Protein AF-A0A3M1SXC6-F1 (afdb_monomer)

Sequence (192 aa):
MGFGELNKYVLRDETSDDPIQKIINKHTYEDDHHWLWYLEDLQNLGMNHSVSFTQSLRFLWSEETRAARQVIYELYRLTAKATPIQRLIVVEAVEATGNEFFEVMAPISYQHRSEIGSNMLFFGHVHLSVETGHATGTQDLENIIQNIHLSEEECQEAFELVETVFKVFSDFLDSMLSYAQKSKNVRVLQAV

Secondary structure (DSSP, 8-state):
-HHHHHIIIII--TT---HHHHHHHHHHHHHTTTHHHHHHHHHHTT------HHHHHHHHTSSTTHHHHHHHHHHHHHHTT--HHHHHHHHHHHHHHHHHHHHHHHHHHHHHHHHHTS--SSSSHHHHHHHTS-TT-SHHHHHHHHT----HHHHHHHHHHHHHHHHHHHHHHHHHHHHHHHHHHHHHHT--

Mean predicted aligned error: 5.73 Å

Foldseek 3Di:
DLFLCCLPPFLADPPDPDPLSVLSNVVSVVRSCLVVLVVVLCVLQVNPDDDDPVVVVCVCPDPLNVLVVVLSVVLCVQGRPDDSVSSLLLLLLVLVVLVVQLVVQAVVQVVCCVVSVHRRCNSHCVVVVVCVCPSQNDPVSVVVVVPDDDDPVRVVVSVVSSVSNVVSVVVVVVSVVVVVVVVVVVVVVVVD

Nearest PDB structures (foldseek):
  8twt-assembly1_A  TM=9.247E-01  e=2.760E-10  Aetokthonos hydrillicola
  8ji4-assembly1_A  TM=9.302E-01  e=5.646E-10  Aetokthonos hydrillicola Thurmond2011
  8ji5-assembly1_B  TM=9.475E-01  e=8.501E-10  Aetokthonos hydrillicola Thurmond2011
  8tww-assembly1_B  TM=9.432E-01  e=1.043E-09  Aetokthonos hydrillicola
  8ji2-assembly1_B  TM=9.359E-01  e=7.665E-09  Aetokthonos hydrillicola Thurmond2011

pLDDT: mean 88.11, std 14.46, range [29.48, 98.56]

Structure (mmCIF, N/CA/C/O backbone):
data_AF-A0A3M1SXC6-F1
#
_entry.id   AF-A0A3M1SXC6-F1
#
loop_
_atom_site.group_PDB
_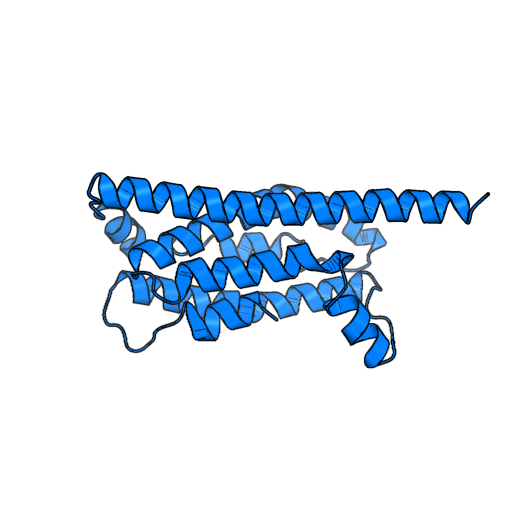atom_site.id
_atom_site.type_symbol
_atom_site.label_atom_id
_atom_site.label_alt_id
_atom_site.label_comp_id
_atom_site.label_asym_id
_atom_site.label_entity_id
_atom_site.label_seq_id
_atom_site.pdbx_PDB_ins_code
_atom_site.Cartn_x
_atom_site.Cartn_y
_atom_site.Cartn_z
_atom_site.occupancy
_atom_site.B_iso_or_equiv
_atom_site.auth_seq_id
_atom_site.auth_comp_id
_atom_site.auth_asym_id
_atom_site.auth_atom_id
_atom_site.pdbx_PDB_model_num
ATOM 1 N N . MET A 1 1 ? 5.214 -9.801 -1.544 1.00 88.81 1 MET A N 1
ATOM 2 C CA . MET A 1 1 ? 5.099 -8.398 -2.008 1.00 88.81 1 MET A CA 1
ATOM 3 C C . MET A 1 1 ? 4.522 -7.621 -0.846 1.00 88.81 1 MET A C 1
ATOM 5 O O . MET A 1 1 ? 3.491 -8.042 -0.342 1.00 88.81 1 MET A O 1
ATOM 9 N N . GLY A 1 2 ? 5.190 -6.557 -0.391 1.00 93.25 2 GLY A N 1
ATOM 10 C CA . GLY A 1 2 ? 4.949 -5.998 0.947 1.00 93.25 2 GLY A CA 1
ATOM 11 C C . GLY A 1 2 ? 3.504 -5.577 1.234 1.00 93.25 2 GLY A C 1
ATOM 12 O O . GLY A 1 2 ? 3.009 -5.849 2.319 1.00 93.25 2 GLY A O 1
ATOM 13 N N . PHE A 1 3 ? 2.806 -4.987 0.261 1.00 94.25 3 PHE A N 1
ATOM 14 C CA . PHE A 1 3 ? 1.419 -4.545 0.449 1.00 94.25 3 PHE A CA 1
ATOM 15 C C . PHE A 1 3 ? 0.426 -5.712 0.578 1.00 94.25 3 PHE A C 1
ATOM 17 O O . PHE A 1 3 ? -0.441 -5.702 1.447 1.00 94.25 3 PHE A O 1
ATOM 24 N N . GLY A 1 4 ? 0.607 -6.778 -0.211 1.00 96.00 4 GLY A N 1
ATOM 25 C CA . GLY A 1 4 ? -0.209 -7.987 -0.061 1.00 96.00 4 GLY A CA 1
ATOM 26 C C . GLY A 1 4 ? 0.041 -8.707 1.268 1.00 96.00 4 GLY A C 1
ATOM 27 O O . GLY A 1 4 ? -0.877 -9.253 1.872 1.00 96.00 4 GLY A O 1
ATOM 28 N N . GLU A 1 5 ? 1.276 -8.665 1.776 1.00 96.88 5 GLU A N 1
ATOM 29 C CA . GLU A 1 5 ? 1.607 -9.219 3.094 1.00 96.88 5 GLU A CA 1
ATOM 30 C C . GLU A 1 5 ? 1.048 -8.372 4.244 1.00 96.88 5 GLU A C 1
ATOM 32 O O . GLU A 1 5 ? 0.559 -8.943 5.219 1.00 96.88 5 GLU A O 1
ATOM 37 N N . LEU A 1 6 ? 1.057 -7.040 4.117 1.00 97.25 6 LEU A N 1
ATOM 38 C CA . LEU A 1 6 ? 0.411 -6.122 5.060 1.00 97.25 6 LEU A CA 1
ATOM 39 C C . LEU A 1 6 ? -1.084 -6.448 5.193 1.00 97.25 6 LEU A C 1
ATOM 41 O O . LEU A 1 6 ? -1.570 -6.667 6.304 1.00 97.25 6 LEU A O 1
ATOM 45 N N . ASN A 1 7 ? -1.787 -6.544 4.061 1.00 96.88 7 ASN A N 1
ATOM 46 C CA . ASN A 1 7 ? -3.206 -6.887 4.020 1.00 96.88 7 ASN A CA 1
ATOM 47 C C . ASN A 1 7 ? -3.485 -8.230 4.701 1.00 96.88 7 ASN A C 1
ATOM 49 O O . ASN A 1 7 ? -4.305 -8.320 5.613 1.00 96.88 7 ASN A O 1
ATOM 53 N N . LYS A 1 8 ? -2.741 -9.269 4.314 1.00 96.50 8 LYS A N 1
ATOM 54 C CA . LYS A 1 8 ? -2.984 -10.637 4.772 1.00 96.50 8 LYS A CA 1
ATOM 55 C C . LYS A 1 8 ? -2.600 -10.904 6.229 1.00 96.50 8 LYS A C 1
ATOM 57 O O . LYS A 1 8 ? -3.266 -11.706 6.878 1.00 96.50 8 LYS A O 1
ATOM 62 N N . TYR A 1 9 ? -1.505 -10.321 6.717 1.00 96.06 9 TYR A N 1
ATOM 63 C CA . TYR A 1 9 ? -0.902 -10.717 7.998 1.00 96.06 9 TYR A CA 1
ATOM 64 C C . TYR A 1 9 ? -0.953 -9.643 9.086 1.00 96.06 9 TYR A C 1
ATOM 66 O O . TYR A 1 9 ? -0.576 -9.937 10.220 1.00 96.06 9 TYR A O 1
ATOM 74 N N . VAL A 1 10 ? -1.366 -8.415 8.761 1.00 96.81 10 VAL A N 1
ATOM 75 C CA . VAL A 1 10 ? -1.409 -7.305 9.727 1.00 96.81 10 VAL A CA 1
ATOM 76 C C . VAL A 1 10 ? -2.789 -6.674 9.806 1.00 96.81 10 VAL A C 1
ATOM 78 O O . VAL A 1 10 ? -3.315 -6.509 10.904 1.00 96.81 10 VAL A O 1
ATOM 81 N N . LEU A 1 11 ? -3.368 -6.310 8.661 1.00 97.06 11 LEU A N 1
ATOM 82 C CA . LEU A 1 11 ? -4.670 -5.648 8.619 1.00 97.06 11 LEU A CA 1
ATOM 83 C C . LEU A 1 11 ? -5.814 -6.630 8.863 1.00 97.06 11 LEU A C 1
ATOM 85 O O . LEU A 1 11 ? -6.756 -6.293 9.578 1.00 97.06 11 LEU A O 1
ATOM 89 N N . ARG A 1 12 ? -5.724 -7.838 8.299 1.00 96.38 12 ARG A N 1
ATOM 90 C CA . ARG A 1 12 ? -6.735 -8.881 8.466 1.00 96.38 12 ARG A CA 1
ATOM 91 C C . ARG A 1 12 ? -6.675 -9.510 9.857 1.00 96.38 12 ARG A C 1
ATOM 93 O O . ARG A 1 12 ? -5.653 -10.056 10.265 1.00 96.38 12 ARG A O 1
ATOM 100 N N . ASP A 1 13 ? -7.815 -9.512 10.534 1.00 96.81 13 ASP A N 1
ATOM 101 C CA . ASP A 1 13 ? -8.048 -10.217 11.791 1.00 96.81 13 ASP A CA 1
ATOM 102 C C . ASP A 1 13 ? -9.435 -10.870 11.763 1.00 96.81 13 ASP A C 1
ATOM 104 O O . ASP A 1 13 ? -10.449 -10.268 12.120 1.00 96.81 13 ASP A O 1
ATOM 108 N N . GLU A 1 14 ? -9.479 -12.122 11.308 1.00 96.06 14 GLU A N 1
ATOM 109 C CA . GLU A 1 14 ? -10.707 -12.925 11.204 1.00 96.06 14 GLU A CA 1
ATOM 110 C C . GLU A 1 14 ? -11.266 -13.340 12.574 1.00 96.06 14 GLU A C 1
ATOM 112 O O . GLU A 1 14 ? -12.379 -13.856 12.651 1.00 96.06 14 GLU A O 1
ATOM 117 N N . THR A 1 15 ? -10.504 -13.133 13.653 1.00 96.69 15 THR A N 1
ATOM 118 C CA . THR A 1 15 ? -10.920 -13.497 15.014 1.00 96.69 15 THR A CA 1
ATOM 119 C C . THR A 1 15 ? -11.694 -12.388 15.718 1.00 96.69 15 THR A C 1
ATOM 121 O O . THR A 1 15 ? -12.345 -12.646 16.730 1.00 96.69 15 THR A O 1
ATOM 124 N N . SER A 1 16 ? -11.639 -11.166 15.185 1.00 95.56 16 SER A N 1
ATOM 125 C CA . SER A 1 16 ? -12.327 -10.011 15.746 1.00 95.56 16 SER A CA 1
ATOM 126 C C . SER A 1 16 ? -13.803 -9.981 15.362 1.00 95.56 16 SER A C 1
ATOM 128 O O . SER A 1 16 ? -14.181 -10.123 14.196 1.00 95.56 16 SER A O 1
ATOM 130 N N . ASP A 1 17 ? -14.647 -9.705 16.353 1.00 93.56 17 ASP A N 1
ATOM 131 C CA 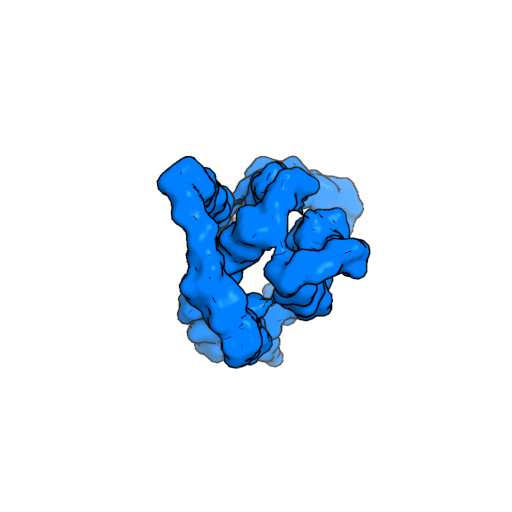. ASP A 1 17 ? -16.071 -9.466 16.143 1.00 93.56 17 ASP A CA 1
ATOM 132 C C . ASP A 1 17 ? -16.421 -8.005 15.852 1.00 93.56 17 ASP A C 1
ATOM 134 O O . ASP A 1 17 ? -17.580 -7.722 15.521 1.00 93.56 17 ASP A O 1
ATOM 138 N N . ASP A 1 18 ? -15.435 -7.106 15.932 1.00 92.50 18 ASP A N 1
ATOM 139 C CA . ASP A 1 18 ? -15.605 -5.677 15.692 1.00 92.50 18 ASP A CA 1
ATOM 140 C C . ASP A 1 18 ? -16.149 -5.428 14.270 1.00 92.50 18 ASP A C 1
ATOM 142 O O . ASP A 1 18 ? -15.590 -5.943 13.291 1.00 92.50 18 ASP A O 1
ATOM 146 N N . PRO A 1 19 ? -17.246 -4.660 14.125 1.00 90.06 19 PRO A N 1
ATOM 147 C CA . PRO A 1 19 ? -17.854 -4.411 12.828 1.00 90.06 19 PRO A CA 1
ATOM 148 C C . PRO A 1 19 ? -16.887 -3.737 11.854 1.00 90.06 19 PRO A C 1
ATOM 150 O O . PRO A 1 19 ? -16.883 -4.138 10.697 1.00 90.06 19 PRO A O 1
ATOM 153 N N . ILE A 1 20 ? -16.039 -2.804 12.306 1.00 91.38 20 ILE A N 1
ATOM 154 C CA . ILE A 1 20 ? -15.027 -2.121 11.485 1.00 91.38 20 ILE A CA 1
ATOM 155 C C . ILE A 1 20 ? -13.960 -3.110 11.022 1.00 91.38 20 ILE A C 1
ATOM 157 O O . ILE A 1 20 ? -13.575 -3.116 9.854 1.00 91.38 20 ILE A O 1
ATOM 161 N N . GLN A 1 21 ? -13.522 -4.010 11.902 1.00 94.50 21 GLN A N 1
ATOM 162 C CA . GLN A 1 21 ? -12.547 -5.030 11.519 1.00 94.50 21 GLN A CA 1
ATOM 163 C C . GLN A 1 21 ? -13.107 -5.990 10.458 1.00 94.50 21 GLN A C 1
ATOM 165 O O . GLN A 1 21 ? -12.368 -6.423 9.576 1.00 94.50 21 GLN A O 1
ATOM 170 N N . LYS A 1 22 ? -14.415 -6.279 10.470 1.00 91.69 22 LYS A N 1
ATOM 171 C CA . LYS A 1 22 ? -15.065 -7.068 9.406 1.00 91.69 22 LYS A CA 1
ATOM 172 C C . LYS A 1 22 ? -15.041 -6.348 8.053 1.00 91.69 22 LYS A C 1
ATOM 174 O O . LYS A 1 22 ? -14.874 -7.015 7.031 1.00 91.69 22 LYS A O 1
ATOM 179 N N . ILE A 1 23 ? -15.143 -5.015 8.047 1.00 88.38 23 ILE A N 1
ATOM 180 C CA . ILE A 1 23 ? -14.969 -4.175 6.846 1.00 88.38 23 ILE A CA 1
ATOM 181 C C . ILE A 1 23 ? -13.558 -4.346 6.292 1.00 88.38 23 ILE A C 1
ATOM 183 O O . ILE A 1 23 ? -13.383 -4.734 5.138 1.00 88.38 23 ILE A O 1
ATOM 187 N N . ILE A 1 24 ? -12.561 -4.129 7.154 1.00 92.75 24 ILE A N 1
ATOM 188 C CA . ILE A 1 24 ? -11.143 -4.239 6.802 1.00 92.75 24 ILE A CA 1
ATOM 189 C C . ILE A 1 24 ? -10.847 -5.639 6.262 1.00 92.75 24 ILE A C 1
ATOM 191 O O . ILE A 1 24 ? -10.243 -5.774 5.204 1.00 92.75 24 ILE A O 1
ATOM 195 N N . ASN A 1 25 ? -11.329 -6.693 6.929 1.00 94.12 25 ASN A N 1
ATOM 196 C CA . ASN A 1 25 ? -11.127 -8.068 6.477 1.00 94.12 25 ASN A CA 1
ATOM 197 C C . ASN A 1 25 ? -11.645 -8.272 5.051 1.00 94.12 25 ASN A C 1
ATOM 199 O O . ASN A 1 25 ? -10.917 -8.820 4.227 1.00 94.12 25 ASN A O 1
ATOM 203 N N . LYS A 1 26 ? -12.866 -7.808 4.750 1.00 90.69 26 LYS A N 1
ATOM 204 C CA . LYS A 1 26 ? -13.457 -7.924 3.412 1.00 90.69 26 LYS A CA 1
ATOM 205 C C . LYS A 1 26 ? -12.577 -7.258 2.353 1.00 90.69 26 LYS A C 1
ATOM 207 O O . LYS A 1 26 ? -12.271 -7.907 1.359 1.00 90.69 26 LYS A O 1
ATOM 212 N N . HIS A 1 27 ? -12.160 -6.017 2.593 1.00 89.00 27 HIS A N 1
ATOM 213 C CA . HIS A 1 27 ? -11.281 -5.269 1.692 1.00 89.00 27 HIS A CA 1
ATOM 214 C C . HIS A 1 27 ? -9.934 -5.991 1.486 1.00 89.00 27 HIS A C 1
ATOM 216 O O . HIS A 1 27 ? -9.526 -6.239 0.358 1.00 89.00 27 HIS A O 1
ATOM 222 N N . THR A 1 28 ? -9.306 -6.488 2.558 1.00 93.69 28 THR A N 1
ATOM 223 C CA . THR A 1 28 ? -7.976 -7.123 2.470 1.00 93.69 28 THR A CA 1
ATOM 224 C C . THR A 1 28 ? -7.909 -8.394 1.612 1.00 93.69 28 THR A C 1
ATOM 226 O O . THR A 1 28 ? -6.802 -8.837 1.314 1.00 93.69 28 THR A O 1
ATOM 229 N N . TYR A 1 29 ? -9.027 -9.064 1.298 1.00 92.19 29 TYR A N 1
ATOM 230 C CA . TYR A 1 29 ? -9.023 -10.241 0.407 1.00 92.19 29 TYR A CA 1
ATOM 231 C C . TYR A 1 29 ? -8.942 -9.872 -1.074 1.00 92.19 29 TYR A C 1
ATOM 233 O O . TYR A 1 29 ? -8.559 -10.705 -1.894 1.00 92.19 29 TYR A O 1
ATOM 241 N N . GLU A 1 30 ? -9.374 -8.664 -1.416 1.00 87.94 30 GLU A N 1
ATOM 242 C CA . GLU A 1 30 ? -9.253 -8.121 -2.762 1.00 87.94 30 GLU A CA 1
ATOM 243 C C . GLU A 1 30 ? -7.821 -7.602 -2.958 1.00 87.94 30 GLU A C 1
ATOM 245 O O . GLU A 1 30 ? -7.054 -8.120 -3.779 1.00 87.94 30 GLU A O 1
ATOM 250 N N . ASP A 1 31 ? -7.412 -6.704 -2.067 1.00 89.69 31 ASP A N 1
ATOM 251 C CA . ASP A 1 31 ? -6.142 -5.989 -2.121 1.00 89.69 31 ASP A CA 1
ATOM 252 C C . ASP A 1 31 ? -4.891 -6.862 -1.991 1.00 89.69 31 ASP A C 1
ATOM 254 O O . ASP A 1 31 ? -3.829 -6.545 -2.546 1.00 89.69 31 ASP A O 1
ATOM 258 N N . ASP A 1 32 ? -4.969 -8.007 -1.298 1.00 92.88 32 ASP A N 1
ATOM 259 C CA . ASP A 1 32 ? -3.810 -8.894 -1.150 1.00 92.88 32 ASP A CA 1
ATOM 260 C C . ASP A 1 32 ? -3.379 -9.585 -2.461 1.00 92.88 32 ASP A C 1
ATOM 262 O O . ASP A 1 32 ? -2.308 -10.208 -2.505 1.00 92.88 32 ASP A O 1
ATOM 266 N N . HIS A 1 33 ? -4.137 -9.396 -3.550 1.00 92.44 33 HIS A N 1
ATOM 267 C CA . HIS A 1 33 ? -3.853 -9.930 -4.883 1.00 92.44 33 HIS A CA 1
ATOM 268 C C . HIS A 1 33 ? -3.473 -8.875 -5.938 1.00 92.44 33 HIS A C 1
ATOM 270 O O . HIS A 1 33 ? -2.961 -9.263 -6.992 1.00 92.44 33 HIS A O 1
ATOM 276 N N . HIS A 1 34 ? -3.607 -7.567 -5.678 1.00 92.31 34 HIS A N 1
ATOM 277 C CA . HIS A 1 34 ? -3.361 -6.513 -6.689 1.00 92.31 34 HIS A CA 1
ATOM 278 C C . HIS A 1 34 ? -1.923 -6.510 -7.237 1.00 92.31 34 HIS A C 1
ATOM 280 O O . HIS A 1 34 ? -1.664 -6.126 -8.380 1.00 92.31 34 HIS A O 1
ATOM 286 N N . TRP A 1 35 ? -0.958 -7.020 -6.467 1.00 94.44 35 TRP A N 1
ATOM 287 C CA . TRP A 1 35 ? 0.428 -7.163 -6.922 1.00 94.44 35 TRP A CA 1
ATOM 288 C C . TRP A 1 35 ? 0.583 -8.087 -8.142 1.00 94.44 35 TRP A C 1
ATOM 290 O O . TRP A 1 35 ? 1.576 -7.967 -8.860 1.00 94.44 35 TRP A O 1
ATOM 300 N N . LEU A 1 36 ? -0.367 -8.995 -8.395 1.00 94.88 36 LEU A N 1
ATOM 301 C CA . LEU A 1 36 ? -0.368 -9.842 -9.589 1.00 94.88 36 LEU A CA 1
ATOM 302 C C . LEU A 1 36 ? -0.540 -8.999 -10.857 1.00 94.88 36 LEU A C 1
ATOM 304 O O . LEU A 1 36 ? 0.215 -9.181 -11.811 1.00 94.88 36 LEU A O 1
ATOM 308 N N . TRP A 1 37 ? -1.457 -8.028 -10.830 1.00 95.00 37 TRP A N 1
ATOM 309 C CA . TRP A 1 37 ? -1.662 -7.078 -11.925 1.00 95.00 37 TRP A CA 1
ATOM 310 C C . TRP A 1 37 ? -0.414 -6.234 -12.169 1.00 95.00 37 TRP A C 1
ATOM 312 O O . TRP A 1 37 ? -0.029 -6.013 -13.313 1.00 95.00 37 TRP A O 1
ATOM 322 N N . TYR A 1 38 ? 0.264 -5.809 -11.097 1.00 94.56 38 TYR A N 1
ATOM 323 C CA . TYR A 1 38 ? 1.506 -5.046 -11.217 1.00 94.56 38 TYR A CA 1
ATOM 324 C C . TYR A 1 38 ? 2.591 -5.846 -11.952 1.00 94.56 38 TYR A C 1
ATOM 326 O O . TYR A 1 38 ? 3.276 -5.316 -12.825 1.00 94.56 38 TYR A O 1
ATOM 334 N N . LEU A 1 39 ? 2.743 -7.137 -11.640 1.00 95.44 39 LEU A N 1
ATOM 335 C CA . LEU A 1 39 ? 3.710 -7.990 -12.333 1.00 95.44 39 LEU A CA 1
ATOM 336 C C . LEU A 1 39 ? 3.345 -8.230 -13.800 1.00 95.44 39 LEU A C 1
ATOM 338 O O . LEU A 1 39 ? 4.247 -8.277 -14.637 1.00 95.44 39 LEU A O 1
ATOM 342 N N . GLU A 1 40 ? 2.059 -8.379 -14.114 1.00 95.12 40 GLU A N 1
ATOM 343 C CA . GLU A 1 40 ? 1.586 -8.504 -15.496 1.00 95.12 40 GLU A CA 1
ATOM 344 C C . GLU A 1 40 ? 1.886 -7.235 -16.305 1.00 95.12 40 GLU A C 1
ATOM 346 O O . GLU A 1 40 ? 2.436 -7.316 -17.405 1.00 95.12 40 GLU A O 1
ATOM 351 N N . ASP A 1 41 ? 1.651 -6.058 -15.727 1.00 94.88 41 ASP A N 1
ATOM 352 C CA . ASP A 1 41 ? 1.994 -4.785 -16.363 1.00 94.88 41 ASP A CA 1
ATOM 353 C C . ASP A 1 41 ? 3.503 -4.658 -16.598 1.00 94.88 41 ASP A C 1
ATOM 355 O O . ASP A 1 41 ? 3.928 -4.282 -17.690 1.00 94.88 41 ASP A O 1
ATOM 359 N N . LEU A 1 42 ? 4.344 -5.045 -15.632 1.00 93.06 42 LEU A N 1
ATOM 360 C CA . LEU A 1 42 ? 5.799 -5.062 -15.831 1.00 93.06 42 LEU A CA 1
ATOM 361 C C . LEU A 1 42 ? 6.229 -6.005 -16.965 1.00 93.06 42 LEU A C 1
ATOM 363 O O . LEU A 1 42 ? 7.168 -5.691 -17.703 1.00 93.06 42 LEU A O 1
ATOM 367 N N . GLN A 1 43 ? 5.567 -7.153 -17.124 1.00 93.38 43 GLN A N 1
ATOM 368 C CA . GLN A 1 43 ? 5.825 -8.060 -18.244 1.00 93.38 43 GLN A CA 1
ATOM 369 C C . GLN A 1 43 ? 5.441 -7.419 -19.577 1.00 93.38 43 GLN A C 1
ATOM 371 O O . GLN A 1 43 ? 6.255 -7.420 -20.502 1.00 93.38 43 GLN A O 1
ATOM 376 N N . ASN A 1 44 ? 4.253 -6.822 -19.652 1.00 91.25 44 ASN A N 1
ATOM 377 C CA . ASN A 1 44 ? 3.750 -6.158 -20.852 1.00 91.25 44 ASN A CA 1
ATOM 378 C C . ASN A 1 44 ? 4.597 -4.937 -21.250 1.00 91.25 44 ASN A C 1
ATOM 380 O O . ASN A 1 44 ? 4.804 -4.681 -22.433 1.00 91.25 44 ASN A O 1
ATOM 384 N N . LEU A 1 45 ? 5.171 -4.230 -20.274 1.00 90.62 45 LEU A N 1
ATOM 385 C CA . LEU A 1 45 ? 6.123 -3.135 -20.490 1.00 90.62 45 LEU A CA 1
ATOM 386 C C . LEU A 1 45 ? 7.535 -3.614 -20.881 1.00 90.62 45 LEU A C 1
ATOM 388 O O . LEU A 1 45 ? 8.445 -2.798 -21.040 1.00 90.62 45 LEU A O 1
ATOM 392 N N . GLY A 1 46 ? 7.755 -4.926 -21.012 1.00 90.31 46 GLY A N 1
ATOM 393 C CA . GLY A 1 46 ? 9.050 -5.504 -21.372 1.00 90.31 46 GLY A CA 1
ATOM 394 C C . GLY A 1 46 ? 10.103 -5.423 -20.262 1.00 90.31 46 GLY A C 1
ATOM 395 O O . GLY A 1 46 ? 11.292 -5.561 -20.545 1.00 90.31 46 GLY A O 1
ATOM 396 N N . MET A 1 47 ? 9.691 -5.214 -19.006 1.00 90.00 47 MET A N 1
ATOM 397 C CA . MET A 1 47 ? 10.584 -5.073 -17.845 1.00 90.00 47 MET A CA 1
ATOM 398 C C . MET A 1 47 ? 10.919 -6.409 -17.157 1.00 90.00 47 MET A C 1
ATOM 400 O O . MET A 1 47 ? 11.666 -6.436 -16.178 1.00 90.00 47 MET A O 1
ATOM 404 N N . ASN A 1 48 ? 10.406 -7.535 -17.663 1.00 91.38 48 ASN A N 1
ATOM 405 C CA . ASN A 1 48 ? 10.679 -8.877 -17.137 1.00 91.38 48 ASN A CA 1
ATOM 406 C C . ASN A 1 48 ? 12.047 -9.419 -17.601 1.00 91.38 48 ASN A C 1
ATOM 408 O O . ASN A 1 48 ? 12.142 -10.354 -18.399 1.00 91.38 48 ASN A O 1
ATOM 412 N N . HIS A 1 49 ? 13.125 -8.786 -17.140 1.00 89.31 49 HIS A N 1
ATOM 413 C CA . HIS A 1 49 ? 14.492 -9.152 -17.504 1.00 89.31 49 HIS A CA 1
ATOM 414 C C . HIS A 1 49 ? 15.032 -10.318 -16.664 1.00 89.31 49 HIS A C 1
ATOM 416 O O . HIS A 1 49 ? 14.831 -10.384 -15.453 1.00 89.31 49 HIS A O 1
ATOM 422 N N . SER A 1 50 ? 15.822 -11.193 -17.292 1.00 93.69 50 SER A N 1
ATOM 423 C CA . SER A 1 50 ? 16.600 -12.200 -16.566 1.00 93.69 50 SER A CA 1
ATOM 424 C C . SER A 1 50 ? 17.845 -11.561 -15.950 1.00 93.69 50 SER A C 1
ATOM 426 O O . SER A 1 50 ? 18.717 -11.065 -16.662 1.00 93.69 50 SER A O 1
ATOM 428 N N . VAL A 1 51 ? 17.957 -11.626 -14.627 1.00 92.62 51 VAL A N 1
ATOM 429 C CA . VAL A 1 51 ? 19.105 -11.150 -13.840 1.00 92.62 51 VAL A CA 1
ATOM 430 C C . VAL A 1 51 ? 19.545 -12.234 -12.857 1.00 92.62 51 VAL A C 1
ATOM 432 O O . VAL A 1 51 ? 18.765 -13.124 -12.512 1.00 92.62 51 VAL A O 1
ATOM 435 N N . SER A 1 52 ? 20.803 -12.202 -12.409 1.00 97.19 52 SER A N 1
ATOM 436 C CA . SER A 1 52 ? 21.252 -13.156 -11.393 1.00 97.19 52 SER A CA 1
ATOM 437 C C . SER A 1 52 ? 20.535 -12.902 -10.066 1.00 97.19 52 SER A C 1
ATOM 439 O O . SER A 1 52 ? 20.192 -11.767 -9.736 1.00 97.19 52 SER A O 1
ATOM 441 N N . PHE A 1 53 ? 20.375 -13.946 -9.252 1.00 96.25 53 PHE A N 1
ATOM 442 C CA . PHE A 1 53 ? 19.735 -13.808 -7.943 1.00 96.25 53 PHE A CA 1
ATOM 443 C C . PHE A 1 53 ? 20.394 -12.721 -7.077 1.00 96.25 53 PHE A C 1
ATOM 445 O O . PHE A 1 53 ? 19.712 -11.913 -6.451 1.00 96.25 53 PHE A O 1
ATOM 452 N N . THR A 1 54 ? 21.727 -12.634 -7.087 1.00 97.75 54 THR A N 1
ATOM 453 C CA . THR A 1 54 ? 22.453 -11.615 -6.316 1.00 97.75 54 THR A CA 1
ATOM 454 C C . THR A 1 54 ? 22.261 -10.205 -6.868 1.00 97.75 54 THR A C 1
ATOM 456 O O . THR A 1 54 ? 22.249 -9.259 -6.085 1.00 97.75 54 THR A O 1
ATOM 459 N N . GLN A 1 55 ? 22.079 -10.038 -8.181 1.00 95.56 55 GLN A N 1
ATOM 460 C CA . GLN A 1 55 ? 21.711 -8.750 -8.773 1.00 95.56 55 GLN A CA 1
ATOM 461 C C . GLN A 1 55 ? 20.298 -8.336 -8.355 1.00 95.56 55 GLN A C 1
ATOM 463 O O . GLN A 1 55 ? 20.117 -7.194 -7.939 1.00 95.56 55 GLN A O 1
ATOM 468 N N . SER A 1 56 ? 19.333 -9.263 -8.370 1.00 93.38 56 SER A N 1
ATOM 469 C CA . SER A 1 56 ? 17.969 -8.999 -7.896 1.00 93.38 56 SER A CA 1
ATOM 470 C C . SER A 1 56 ? 17.955 -8.550 -6.438 1.00 93.38 56 SER A C 1
ATOM 472 O O . SER A 1 56 ? 17.358 -7.527 -6.118 1.00 93.38 56 SER A O 1
ATOM 474 N N . LEU A 1 57 ? 18.664 -9.263 -5.553 1.00 95.94 57 LEU A N 1
ATOM 475 C CA . LEU A 1 57 ? 18.772 -8.870 -4.145 1.00 95.94 57 LEU A CA 1
ATOM 476 C C . LEU A 1 57 ? 19.462 -7.508 -3.985 1.00 95.94 57 LEU A C 1
ATOM 478 O O . LEU A 1 57 ? 19.019 -6.678 -3.201 1.00 95.94 57 LEU A O 1
ATOM 482 N N . ARG A 1 58 ? 20.529 -7.227 -4.741 1.00 96.19 58 ARG A N 1
ATOM 483 C CA . ARG A 1 58 ? 21.177 -5.909 -4.673 1.00 96.19 58 ARG A CA 1
ATOM 484 C C . ARG A 1 58 ? 20.232 -4.790 -5.084 1.00 96.19 58 ARG A C 1
ATOM 486 O O . ARG A 1 58 ? 20.236 -3.771 -4.414 1.00 96.19 58 ARG A O 1
ATOM 493 N N . PHE A 1 59 ? 19.432 -4.984 -6.130 1.00 91.69 59 PHE A N 1
ATOM 494 C CA . PHE A 1 59 ? 18.449 -3.998 -6.577 1.00 91.69 59 PHE A CA 1
ATOM 495 C C . PHE A 1 59 ? 17.319 -3.799 -5.557 1.00 91.69 59 PHE A C 1
ATOM 497 O O . PHE A 1 59 ? 17.020 -2.671 -5.177 1.00 91.69 59 PHE A O 1
ATOM 504 N N . LEU A 1 60 ? 16.725 -4.887 -5.058 1.00 92.00 60 LEU A N 1
ATOM 505 C CA . LEU A 1 60 ? 15.613 -4.825 -4.102 1.00 92.00 60 LEU A CA 1
ATOM 506 C C . LEU A 1 60 ? 15.993 -4.173 -2.766 1.00 92.00 60 LEU A C 1
ATOM 508 O O . LEU A 1 60 ? 15.121 -3.607 -2.108 1.00 92.00 60 LEU A O 1
ATOM 512 N N . TRP A 1 61 ? 17.269 -4.242 -2.371 1.00 95.75 61 TRP A N 1
ATOM 513 C CA . TRP A 1 61 ? 17.804 -3.632 -1.147 1.00 95.75 61 TRP A CA 1
ATOM 514 C C . TRP A 1 61 ? 18.718 -2.428 -1.397 1.00 95.75 61 TRP A C 1
ATOM 516 O O . TRP A 1 61 ? 19.383 -1.968 -0.469 1.00 95.75 61 TRP A O 1
ATOM 526 N N . SER A 1 62 ? 18.750 -1.889 -2.616 1.00 94.75 62 SER A N 1
ATOM 527 C CA . SER A 1 62 ? 19.554 -0.707 -2.915 1.00 94.75 62 SER A CA 1
ATOM 528 C C . SER A 1 62 ? 18.957 0.565 -2.301 1.00 94.75 62 SER A C 1
ATOM 530 O O . SER A 1 62 ? 17.862 0.559 -1.717 1.00 94.75 62 SER A O 1
ATOM 532 N N . GLU A 1 63 ? 19.693 1.669 -2.433 1.00 93.62 63 GLU A N 1
ATOM 533 C CA . GLU A 1 63 ? 19.222 2.995 -2.026 1.00 93.62 63 GLU A CA 1
ATOM 534 C C . GLU A 1 63 ? 18.090 3.496 -2.932 1.00 93.62 63 GLU A C 1
ATOM 536 O O . GLU A 1 63 ? 17.170 4.155 -2.455 1.00 93.62 63 GLU A O 1
ATOM 541 N N . GLU A 1 64 ? 18.102 3.136 -4.217 1.00 90.75 64 GLU A N 1
ATOM 542 C CA . GLU A 1 64 ? 17.084 3.537 -5.196 1.00 90.75 64 GLU A CA 1
ATOM 543 C C . GLU A 1 64 ? 15.697 2.970 -4.873 1.00 90.75 64 GLU A C 1
ATOM 545 O O . GLU A 1 64 ? 14.692 3.612 -5.149 1.00 90.75 64 GLU A O 1
ATOM 550 N N . THR A 1 65 ? 15.630 1.791 -4.251 1.00 91.94 65 THR A N 1
ATOM 551 C CA . THR A 1 65 ? 14.370 1.147 -3.844 1.00 91.94 65 THR A CA 1
ATOM 552 C C . THR A 1 65 ? 14.039 1.370 -2.365 1.00 91.94 65 THR A C 1
ATOM 554 O O . THR A 1 65 ? 13.050 0.838 -1.857 1.00 91.94 65 THR A O 1
ATOM 557 N N . ARG A 1 66 ? 14.845 2.166 -1.642 1.00 96.31 66 ARG A N 1
ATOM 558 C CA . ARG A 1 66 ? 14.686 2.389 -0.197 1.00 96.31 66 ARG A CA 1
ATOM 559 C C . ARG A 1 66 ? 13.335 2.997 0.157 1.00 96.31 66 ARG A C 1
ATOM 561 O O . ARG A 1 66 ? 12.695 2.498 1.077 1.00 96.31 66 ARG A O 1
ATOM 568 N N . ALA A 1 67 ? 12.899 4.025 -0.572 1.00 96.81 67 ALA A N 1
ATOM 569 C CA . ALA A 1 67 ? 11.642 4.716 -0.286 1.00 96.81 67 ALA A CA 1
ATOM 570 C C . ALA A 1 67 ? 10.426 3.782 -0.435 1.00 96.81 67 ALA A C 1
ATOM 572 O O . ALA A 1 67 ? 9.559 3.762 0.431 1.00 96.81 67 ALA A O 1
ATOM 573 N N . ALA A 1 68 ? 10.426 2.907 -1.449 1.00 94.06 68 ALA A N 1
ATOM 574 C CA . ALA A 1 68 ? 9.383 1.892 -1.621 1.00 94.06 68 ALA A CA 1
ATOM 575 C C . ALA A 1 68 ? 9.306 0.924 -0.424 1.00 94.06 68 ALA A C 1
ATOM 577 O O . ALA A 1 68 ? 8.221 0.572 0.034 1.00 94.06 68 ALA A O 1
ATOM 578 N N . ARG A 1 69 ? 10.459 0.510 0.126 1.00 96.50 69 ARG A N 1
ATOM 579 C CA . ARG A 1 69 ? 10.493 -0.315 1.348 1.00 96.50 69 ARG A CA 1
ATOM 580 C C . ARG A 1 69 ? 10.006 0.462 2.574 1.00 96.50 69 ARG A C 1
ATOM 582 O O . ARG A 1 69 ? 9.321 -0.115 3.412 1.00 96.50 69 ARG A O 1
ATOM 589 N N . GLN A 1 70 ? 10.350 1.748 2.677 1.00 97.88 70 GLN A N 1
ATOM 590 C CA . GLN A 1 70 ? 9.944 2.605 3.795 1.00 97.88 70 GLN A CA 1
ATOM 591 C C . GLN A 1 70 ? 8.426 2.767 3.882 1.00 97.88 70 GLN A C 1
ATOM 593 O O . GLN A 1 70 ? 7.914 2.696 4.993 1.00 97.88 70 GLN A O 1
ATOM 598 N N . VAL A 1 71 ? 7.716 2.876 2.750 1.00 98.19 71 VAL A N 1
ATOM 599 C CA . VAL A 1 71 ? 6.240 2.864 2.730 1.00 98.19 71 VAL A CA 1
ATOM 600 C C . VAL A 1 71 ? 5.709 1.641 3.474 1.00 98.19 71 VAL A C 1
ATOM 602 O O . VAL A 1 71 ? 4.951 1.778 4.426 1.00 98.19 71 VAL A O 1
ATOM 605 N N . ILE A 1 72 ? 6.169 0.439 3.115 1.00 97.69 72 ILE A N 1
ATOM 606 C CA . ILE A 1 72 ? 5.699 -0.797 3.755 1.00 97.69 72 ILE A CA 1
ATOM 607 C C . ILE A 1 72 ? 6.050 -0.826 5.243 1.00 97.69 72 ILE A C 1
ATOM 609 O O . ILE A 1 72 ? 5.202 -1.162 6.063 1.00 97.69 72 ILE A O 1
ATOM 613 N N . TYR A 1 73 ? 7.279 -0.467 5.617 1.00 97.81 73 TYR A N 1
ATOM 614 C CA . TYR A 1 73 ? 7.687 -0.473 7.025 1.00 97.81 73 TYR A CA 1
ATOM 615 C C . TYR A 1 73 ? 6.860 0.490 7.872 1.00 97.81 73 TYR A C 1
ATOM 617 O O . TYR A 1 73 ? 6.496 0.152 8.998 1.00 97.81 73 TYR A O 1
ATOM 625 N N . GLU A 1 74 ? 6.542 1.656 7.320 1.00 98.38 74 GLU A N 1
ATOM 626 C CA . GLU A 1 74 ? 5.740 2.651 8.010 1.00 98.38 74 GLU A CA 1
ATOM 627 C C . GLU A 1 74 ? 4.293 2.188 8.153 1.00 98.38 74 GLU A C 1
ATOM 629 O O . GLU A 1 74 ? 3.757 2.220 9.256 1.00 98.38 74 GLU A O 1
ATOM 634 N N . LEU A 1 75 ? 3.694 1.622 7.104 1.00 98.44 75 LEU A N 1
ATOM 635 C CA . LEU A 1 75 ? 2.351 1.048 7.202 1.00 98.44 75 LEU A CA 1
ATOM 636 C C . LEU A 1 75 ? 2.281 -0.083 8.239 1.00 98.44 75 LEU A C 1
ATOM 638 O O . LEU A 1 75 ? 1.344 -0.125 9.034 1.00 98.44 75 LEU A O 1
ATOM 642 N N . TYR A 1 76 ? 3.293 -0.956 8.315 1.00 98.25 76 TYR A N 1
ATOM 643 C CA . TYR A 1 76 ? 3.394 -1.959 9.386 1.00 98.25 76 TYR A CA 1
ATOM 644 C C . TYR A 1 76 ? 3.468 -1.304 10.772 1.00 98.25 76 TYR A C 1
ATOM 646 O O . TYR A 1 76 ? 2.775 -1.732 11.697 1.00 98.25 76 TYR A O 1
ATOM 654 N N . ARG A 1 77 ? 4.295 -0.261 10.930 1.00 97.94 77 ARG A N 1
ATOM 655 C CA . ARG A 1 77 ? 4.443 0.479 12.193 1.00 97.94 77 ARG A CA 1
ATOM 656 C C . ARG A 1 77 ? 3.117 1.093 12.640 1.00 97.94 77 ARG A C 1
ATOM 658 O O . ARG A 1 77 ? 2.791 1.000 13.821 1.00 97.94 77 ARG A O 1
ATOM 665 N N . LEU A 1 78 ? 2.380 1.696 11.709 1.00 98.19 78 LEU A N 1
ATOM 666 C CA . LEU A 1 78 ? 1.107 2.362 11.972 1.00 98.19 78 LEU A CA 1
ATOM 667 C C . LEU A 1 78 ? -0.016 1.379 12.320 1.00 98.19 78 LEU A C 1
ATOM 669 O O . LEU A 1 78 ? -0.903 1.738 13.079 1.00 98.19 78 LEU A O 1
ATOM 673 N N . THR A 1 79 ? 0.015 0.143 11.811 1.00 97.69 79 THR A N 1
ATOM 674 C CA . THR A 1 79 ? -1.155 -0.761 11.857 1.00 97.69 79 THR A CA 1
ATOM 675 C C . THR A 1 79 ? -1.011 -1.959 12.798 1.00 97.69 79 THR A C 1
ATOM 677 O O . THR A 1 79 ? -2.019 -2.484 13.280 1.00 97.69 79 THR A O 1
ATOM 680 N N . ALA A 1 80 ? 0.216 -2.383 13.127 1.00 95.25 80 ALA A N 1
ATOM 681 C CA . ALA A 1 80 ? 0.461 -3.630 13.863 1.00 95.25 80 ALA A CA 1
ATOM 682 C C . ALA A 1 80 ? -0.189 -3.692 15.256 1.00 95.25 80 ALA A C 1
ATOM 684 O O . ALA A 1 80 ? -0.528 -4.774 15.731 1.00 95.25 80 ALA A O 1
ATOM 685 N N . LYS A 1 81 ? -0.357 -2.545 15.921 1.00 94.12 81 LYS A N 1
ATOM 686 C CA . LYS A 1 81 ? -1.008 -2.436 17.240 1.00 94.12 81 LYS A CA 1
ATOM 687 C C . LYS A 1 81 ? -2.157 -1.425 17.260 1.00 94.12 81 LYS A C 1
ATOM 689 O O . LYS A 1 81 ? -2.596 -1.036 18.336 1.00 94.12 81 LYS A O 1
ATOM 694 N N . ALA A 1 82 ? -2.599 -0.993 16.084 1.00 96.75 82 ALA A N 1
ATOM 695 C CA . ALA A 1 82 ? -3.679 -0.033 15.937 1.00 96.75 82 ALA A CA 1
ATOM 696 C C . ALA A 1 82 ? -5.029 -0.640 16.326 1.00 96.75 82 ALA A C 1
ATOM 698 O O . ALA A 1 82 ? -5.258 -1.844 16.161 1.00 96.75 82 ALA A O 1
ATOM 699 N N . THR A 1 83 ? -5.934 0.212 16.800 1.00 95.75 83 THR A N 1
ATOM 700 C CA . THR A 1 83 ? -7.350 -0.138 16.944 1.00 95.75 83 THR A CA 1
ATOM 701 C C . THR A 1 83 ? -7.991 -0.355 15.563 1.00 95.75 83 THR A C 1
ATOM 703 O O . THR A 1 83 ? -7.452 0.116 14.556 1.00 95.75 83 THR A O 1
ATOM 706 N N . PRO A 1 84 ? -9.153 -1.028 15.471 1.00 94.56 84 PRO A N 1
ATOM 707 C CA . PRO A 1 84 ? -9.870 -1.170 14.202 1.00 94.56 84 PRO A CA 1
ATOM 708 C C . PRO A 1 84 ? -10.146 0.171 13.504 1.00 94.56 84 PRO A C 1
ATOM 710 O O . PRO A 1 84 ? -9.952 0.275 12.298 1.00 94.56 84 PRO A O 1
ATOM 713 N N . ILE A 1 85 ? -10.505 1.217 14.257 1.00 94.12 85 ILE A N 1
ATOM 714 C CA . ILE A 1 85 ? -10.714 2.571 13.715 1.00 94.12 85 ILE A CA 1
ATOM 715 C C . ILE A 1 85 ? -9.416 3.131 13.121 1.00 94.12 85 ILE A C 1
ATOM 717 O O . ILE A 1 85 ? -9.411 3.606 11.990 1.00 94.12 85 ILE A O 1
ATOM 721 N N . GLN A 1 86 ? -8.301 3.046 13.848 1.00 96.31 86 GLN A N 1
ATOM 722 C CA . GLN A 1 86 ? -7.003 3.527 13.363 1.00 96.31 86 GLN A CA 1
ATOM 723 C C . GLN A 1 86 ? -6.537 2.755 12.117 1.00 96.31 86 GLN A C 1
ATOM 725 O O . GLN A 1 86 ? -6.008 3.356 11.185 1.00 96.31 86 GLN A O 1
ATOM 730 N N . ARG A 1 87 ? -6.770 1.435 12.053 1.00 96.75 87 ARG A N 1
ATOM 731 C CA . ARG A 1 87 ? -6.499 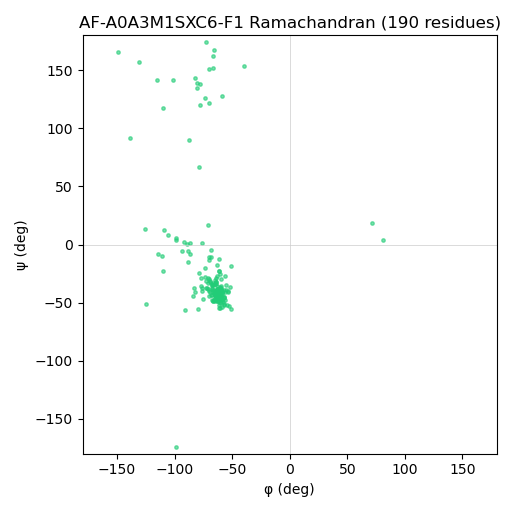0.639 10.843 1.00 96.75 87 ARG A CA 1
ATOM 732 C C . ARG A 1 87 ? -7.355 1.094 9.668 1.00 96.75 87 ARG A C 1
ATOM 734 O O . ARG A 1 87 ? -6.812 1.234 8.579 1.00 96.75 87 ARG A O 1
ATOM 741 N N . LEU A 1 88 ? -8.647 1.344 9.891 1.00 94.06 88 LEU A N 1
ATOM 742 C CA . LEU A 1 88 ? -9.542 1.859 8.856 1.00 94.06 88 LEU A CA 1
ATOM 743 C C . LEU A 1 88 ? -9.042 3.209 8.331 1.00 94.06 88 LEU A C 1
ATOM 745 O O . LEU A 1 88 ? -8.940 3.376 7.127 1.00 94.06 88 LEU A O 1
ATOM 749 N N . ILE A 1 89 ? -8.649 4.130 9.215 1.00 95.06 89 ILE A N 1
ATOM 750 C CA . ILE A 1 89 ? -8.082 5.432 8.824 1.00 95.06 89 ILE A CA 1
ATOM 751 C C . ILE A 1 89 ? -6.840 5.256 7.941 1.00 95.06 89 ILE A C 1
ATOM 753 O O . ILE A 1 89 ? -6.712 5.925 6.920 1.00 95.06 89 ILE A O 1
ATOM 757 N N . VAL A 1 90 ? -5.929 4.349 8.313 1.00 97.38 90 VAL A N 1
ATOM 758 C CA . VAL A 1 90 ? -4.727 4.075 7.509 1.00 97.38 90 VAL A CA 1
ATOM 759 C C . VAL A 1 90 ? -5.091 3.473 6.152 1.00 97.38 90 VAL A C 1
ATOM 761 O O . VAL A 1 90 ? -4.520 3.899 5.154 1.00 97.38 90 VAL A O 1
ATOM 764 N N . VAL A 1 91 ? -6.029 2.521 6.101 1.00 94.69 91 VAL A N 1
ATOM 765 C CA . VAL A 1 91 ? -6.523 1.931 4.845 1.00 94.69 91 VAL A CA 1
ATOM 766 C C . VAL A 1 91 ? -7.109 3.019 3.947 1.00 94.69 91 VAL A C 1
ATOM 768 O O . VAL A 1 91 ? -6.623 3.202 2.840 1.00 94.69 91 VAL A O 1
ATOM 771 N N . GLU A 1 92 ? -8.050 3.823 4.443 1.00 92.00 92 GLU A N 1
ATOM 772 C CA . GLU A 1 92 ? -8.678 4.903 3.667 1.00 92.00 92 GLU A CA 1
ATOM 773 C C . GLU A 1 92 ? -7.659 5.941 3.167 1.00 92.00 92 GLU A C 1
ATOM 775 O O . GLU A 1 92 ? -7.763 6.429 2.044 1.00 92.00 92 GLU A O 1
ATOM 780 N N . ALA A 1 93 ? -6.634 6.269 3.961 1.00 96.06 93 ALA A N 1
ATOM 781 C CA . ALA A 1 93 ? -5.568 7.172 3.526 1.00 96.06 93 ALA A CA 1
ATOM 782 C C . ALA A 1 93 ? -4.695 6.565 2.408 1.00 96.06 93 ALA A C 1
ATOM 784 O O . ALA A 1 93 ? -4.233 7.285 1.514 1.00 96.06 93 ALA A O 1
ATOM 785 N N . VAL A 1 94 ? -4.465 5.248 2.438 1.00 95.56 94 VAL A N 1
ATOM 786 C CA . VAL A 1 94 ? -3.778 4.533 1.353 1.00 95.56 94 VAL A CA 1
ATOM 787 C C . VAL A 1 94 ? -4.640 4.519 0.092 1.00 95.56 94 VAL A C 1
ATOM 789 O O . VAL A 1 94 ? -4.139 4.905 -0.961 1.00 95.56 94 VAL A O 1
ATOM 792 N N . GLU A 1 95 ? -5.923 4.173 0.208 1.00 91.25 95 GLU A N 1
ATOM 793 C CA . GLU A 1 95 ? -6.886 4.180 -0.903 1.00 91.25 95 GLU A CA 1
ATOM 794 C C . GLU A 1 95 ? -6.988 5.566 -1.550 1.00 91.25 95 GLU A C 1
ATOM 796 O O . GLU A 1 95 ? -6.918 5.709 -2.769 1.00 91.25 95 GLU A O 1
ATOM 801 N N . ALA A 1 96 ? -7.075 6.626 -0.741 1.00 91.94 96 ALA A N 1
ATOM 802 C CA . ALA A 1 96 ? -7.072 8.001 -1.234 1.00 91.94 96 ALA A CA 1
ATOM 803 C C . ALA A 1 96 ? -5.790 8.322 -2.022 1.00 91.94 96 ALA A C 1
ATOM 805 O O . ALA A 1 96 ? -5.847 8.956 -3.073 1.00 91.94 96 ALA A O 1
ATOM 806 N N . THR A 1 97 ? -4.635 7.839 -1.556 1.00 93.12 97 THR A N 1
ATOM 807 C CA . THR A 1 97 ? -3.368 7.998 -2.282 1.00 93.12 97 THR A CA 1
ATOM 808 C C . THR A 1 97 ? -3.362 7.222 -3.605 1.00 93.12 97 THR A C 1
ATOM 810 O O . THR A 1 97 ? -2.861 7.726 -4.613 1.00 93.12 97 THR A O 1
ATOM 813 N N . GLY A 1 98 ? -3.906 6.001 -3.608 1.00 90.12 98 GLY A N 1
ATOM 814 C CA . GLY A 1 98 ? -4.073 5.171 -4.801 1.00 90.12 98 GLY A CA 1
ATOM 815 C C . GLY A 1 98 ? -4.947 5.858 -5.847 1.00 90.12 98 GLY A C 1
ATOM 816 O O . GLY A 1 98 ? -4.514 6.015 -6.988 1.00 90.12 98 GLY A O 1
ATOM 817 N N . ASN A 1 99 ? -6.108 6.371 -5.435 1.00 89.12 99 ASN A N 1
ATOM 818 C CA . ASN A 1 99 ? -7.034 7.101 -6.300 1.00 89.12 99 ASN A CA 1
ATOM 819 C C . ASN A 1 99 ? -6.349 8.275 -7.011 1.00 89.12 99 ASN A C 1
ATOM 821 O O . ASN A 1 99 ? -6.361 8.328 -8.239 1.00 89.12 99 ASN A O 1
ATOM 825 N N . GLU A 1 100 ? -5.664 9.155 -6.276 1.00 91.50 100 GLU A N 1
ATOM 826 C CA . GLU A 1 100 ? -4.927 10.286 -6.866 1.00 91.50 100 GLU A CA 1
ATOM 827 C C . GLU A 1 100 ? -3.858 9.821 -7.872 1.00 91.50 100 GLU A C 1
ATOM 829 O O . GLU A 1 100 ? -3.686 10.396 -8.952 1.00 91.50 100 GLU A O 1
ATOM 834 N N . PHE A 1 101 ? -3.138 8.741 -7.554 1.00 91.50 101 PHE A N 1
ATOM 835 C CA . PHE A 1 101 ? -2.140 8.172 -8.457 1.00 91.50 101 PHE A CA 1
ATOM 836 C C . PHE A 1 101 ? -2.777 7.612 -9.740 1.00 91.50 101 PHE A C 1
ATOM 838 O O . PHE A 1 101 ? -2.288 7.870 -10.848 1.00 91.50 101 PHE A O 1
ATOM 845 N N . PHE A 1 102 ? -3.865 6.853 -9.620 1.00 89.38 102 PHE A N 1
ATOM 846 C CA . PHE A 1 102 ? -4.510 6.200 -10.754 1.00 89.38 102 PHE A CA 1
ATOM 847 C C . PHE A 1 102 ? -5.352 7.154 -11.604 1.00 89.38 102 PHE A C 1
ATOM 849 O O . PHE A 1 102 ? -5.398 6.960 -12.820 1.00 89.38 102 PHE A O 1
ATOM 856 N N . GLU A 1 103 ? -5.920 8.222 -11.038 1.00 89.88 103 GLU A N 1
ATOM 857 C CA . GLU A 1 103 ? -6.565 9.298 -11.806 1.00 89.88 103 GLU A CA 1
ATOM 858 C C . GLU A 1 103 ? -5.614 9.906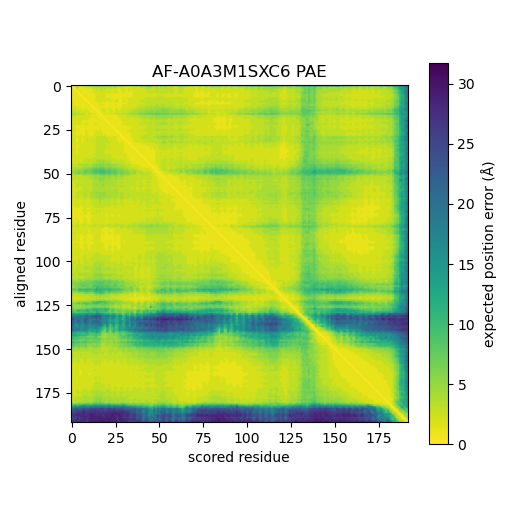 -12.847 1.00 89.88 103 GLU A C 1
ATOM 860 O O . GLU A 1 103 ? -6.021 10.237 -13.965 1.00 89.88 103 GLU A O 1
ATOM 865 N N . VAL A 1 104 ? -4.321 9.988 -12.519 1.00 92.06 104 VAL A N 1
ATOM 866 C CA . VAL A 1 104 ? -3.281 10.452 -13.443 1.00 92.06 104 VAL A CA 1
ATOM 867 C C . VAL A 1 104 ? -2.791 9.327 -14.357 1.00 92.06 104 VAL A C 1
ATOM 869 O O . VAL A 1 104 ? -2.618 9.532 -15.563 1.00 92.06 104 VAL A O 1
ATOM 872 N N . MET A 1 105 ? -2.546 8.132 -13.815 1.00 90.50 105 MET A N 1
ATOM 873 C CA . MET A 1 105 ? -1.905 7.041 -14.558 1.00 90.50 105 MET A CA 1
ATOM 874 C C . MET A 1 105 ? -2.830 6.325 -15.545 1.00 90.50 105 MET A C 1
ATOM 876 O O . MET A 1 105 ? -2.378 5.955 -16.633 1.00 90.50 105 MET A O 1
ATOM 880 N N . ALA A 1 106 ? -4.111 6.151 -15.220 1.00 91.19 106 ALA A N 1
ATOM 881 C CA . ALA A 1 106 ? -5.050 5.400 -16.048 1.00 91.19 106 ALA A CA 1
ATOM 882 C C . ALA A 1 106 ? -5.296 6.045 -17.430 1.00 91.19 106 ALA A C 1
ATOM 884 O O . ALA A 1 106 ? -5.300 5.322 -18.436 1.00 91.19 106 ALA A O 1
ATOM 885 N N . PRO A 1 107 ? -5.429 7.382 -17.561 1.00 91.50 107 PRO A N 1
ATOM 886 C CA . PRO A 1 107 ? -5.466 8.033 -18.870 1.00 91.50 107 PRO A CA 1
ATOM 887 C C . PRO A 1 107 ? -4.167 7.857 -19.666 1.00 91.50 107 PRO A C 1
ATOM 889 O O . PRO A 1 107 ? -4.220 7.625 -20.876 1.00 91.50 107 PRO A O 1
ATOM 892 N N . ILE A 1 108 ? -3.004 7.930 -19.008 1.00 91.81 108 ILE A N 1
ATOM 893 C CA . ILE A 1 108 ? -1.689 7.780 -19.655 1.00 91.81 108 ILE A CA 1
ATOM 894 C C . ILE A 1 108 ? -1.525 6.357 -20.200 1.00 91.81 108 ILE A C 1
ATOM 896 O O . ILE A 1 108 ? -1.166 6.174 -21.365 1.00 91.81 108 ILE A O 1
ATOM 900 N N . SER A 1 109 ? -1.834 5.338 -19.395 1.00 90.81 109 SER A N 1
ATOM 901 C CA . SER A 1 109 ? -1.753 3.941 -19.833 1.00 90.81 109 SER A CA 1
ATOM 902 C C . SER A 1 109 ? -2.702 3.661 -21.001 1.00 90.81 109 SER A C 1
ATOM 904 O O . SER A 1 109 ? -2.321 2.997 -21.967 1.00 90.81 109 SER A O 1
ATOM 906 N N . TYR A 1 110 ? -3.903 4.250 -20.992 1.00 90.56 110 TYR A N 1
ATOM 907 C CA . TYR A 1 110 ? -4.846 4.144 -22.104 1.00 90.56 110 TYR A CA 1
ATOM 908 C C . TYR A 1 110 ? -4.337 4.803 -23.397 1.00 90.56 110 TYR A C 1
ATOM 910 O O . TYR A 1 110 ? -4.538 4.250 -24.487 1.00 90.56 110 TYR A O 1
ATOM 918 N N . GLN A 1 111 ? -3.684 5.966 -23.298 1.00 92.44 111 GLN A N 1
ATOM 919 C CA . GLN A 1 111 ? -3.102 6.670 -24.447 1.00 92.44 111 GLN A CA 1
ATOM 920 C C . GLN A 1 111 ? -1.997 5.846 -25.120 1.00 92.44 111 GLN A C 1
ATOM 922 O O . GLN A 1 111 ? -1.950 5.780 -26.348 1.00 92.44 111 GLN A O 1
ATOM 927 N N . HIS A 1 112 ? -1.170 5.156 -24.333 1.00 88.25 112 HIS A N 1
ATOM 928 C CA . HIS A 1 112 ? -0.040 4.368 -24.835 1.00 88.25 112 HIS A CA 1
ATOM 929 C C . HIS A 1 112 ? -0.357 2.889 -25.115 1.00 88.25 112 HIS A C 1
ATOM 931 O O . HIS A 1 112 ? 0.518 2.154 -25.571 1.00 88.25 112 HIS A O 1
ATOM 937 N N . ARG A 1 113 ? -1.605 2.433 -24.929 1.00 90.00 113 ARG A N 1
ATOM 938 C CA . ARG A 1 113 ? -1.991 1.015 -25.100 1.00 90.00 113 ARG A CA 1
ATOM 939 C C . ARG A 1 113 ? -1.571 0.405 -26.444 1.00 90.00 113 ARG A C 1
ATOM 941 O O . ARG A 1 113 ? -1.197 -0.760 -26.502 1.00 90.00 113 ARG A O 1
ATOM 948 N N . SER A 1 114 ? -1.621 1.184 -27.530 1.00 89.44 114 SER A N 1
ATOM 949 C CA . SER A 1 114 ? -1.262 0.711 -28.875 1.00 89.44 114 SER A CA 1
ATOM 950 C C . SER A 1 114 ? 0.242 0.474 -29.025 1.00 89.44 114 SER A C 1
ATOM 952 O O . SER A 1 114 ? 0.640 -0.420 -29.763 1.00 89.44 114 SER A O 1
ATOM 954 N N . GLU A 1 115 ? 1.066 1.270 -28.338 1.00 89.31 115 GLU A N 1
ATOM 955 C CA . GLU A 1 115 ? 2.527 1.123 -28.321 1.00 89.31 115 GLU A CA 1
ATOM 956 C C . GLU A 1 115 ? 2.952 -0.040 -27.419 1.00 89.31 115 GLU A C 1
ATOM 958 O O . GLU A 1 115 ? 3.876 -0.775 -27.755 1.00 89.31 115 GLU A O 1
ATOM 963 N N . ILE A 1 116 ? 2.247 -0.222 -26.299 1.00 86.12 116 ILE A N 1
ATOM 964 C CA . ILE A 1 116 ? 2.474 -1.313 -25.344 1.00 86.12 116 ILE A CA 1
ATOM 965 C C . ILE A 1 116 ? 1.987 -2.657 -25.914 1.00 86.12 116 ILE A C 1
ATOM 967 O O . ILE A 1 116 ? 2.556 -3.705 -25.626 1.00 86.12 116 ILE A O 1
ATOM 971 N N . GLY A 1 117 ? 0.947 -2.638 -26.752 1.00 85.88 117 GLY A N 1
ATOM 972 C CA . GLY A 1 117 ? 0.359 -3.835 -27.357 1.00 85.88 117 GLY A CA 1
ATOM 973 C C . GLY A 1 117 ? -0.616 -4.589 -26.444 1.00 85.88 117 GLY A C 1
ATOM 974 O O . GLY A 1 117 ? -1.138 -5.628 -26.845 1.00 85.88 117 GLY A O 1
ATOM 975 N N . SER A 1 118 ? -0.900 -4.070 -25.248 1.00 86.94 118 SER A N 1
ATOM 976 C CA . SER A 1 118 ? -1.892 -4.606 -24.313 1.00 86.94 118 SER A CA 1
ATOM 977 C C . SER A 1 118 ? -2.518 -3.496 -23.462 1.00 86.94 118 SER A C 1
ATOM 979 O O . SER A 1 118 ? -2.026 -2.365 -23.413 1.00 86.94 118 SER A O 1
ATOM 981 N N . ASN A 1 119 ? -3.631 -3.814 -22.795 1.00 87.56 119 ASN A N 1
ATOM 982 C CA . ASN A 1 119 ? -4.176 -2.956 -21.747 1.00 87.56 119 ASN A CA 1
ATOM 983 C C . ASN A 1 119 ? -3.405 -3.204 -20.447 1.00 87.56 119 ASN A C 1
ATOM 985 O O . ASN A 1 119 ? -3.122 -4.353 -20.117 1.00 87.56 119 ASN A O 1
ATOM 989 N N . MET A 1 120 ? -3.113 -2.133 -19.711 1.00 91.50 120 MET A N 1
ATOM 990 C CA . MET A 1 120 ? -2.574 -2.241 -18.356 1.00 91.50 120 MET A CA 1
ATOM 991 C C . MET A 1 120 ? -3.695 -2.587 -17.377 1.00 91.50 120 MET A C 1
ATOM 993 O O . MET A 1 120 ? -4.798 -2.044 -17.484 1.00 91.50 120 MET A O 1
ATOM 997 N N . LEU A 1 121 ? -3.413 -3.487 -16.443 1.00 92.19 121 LEU A N 1
ATOM 998 C CA . LEU A 1 121 ? -4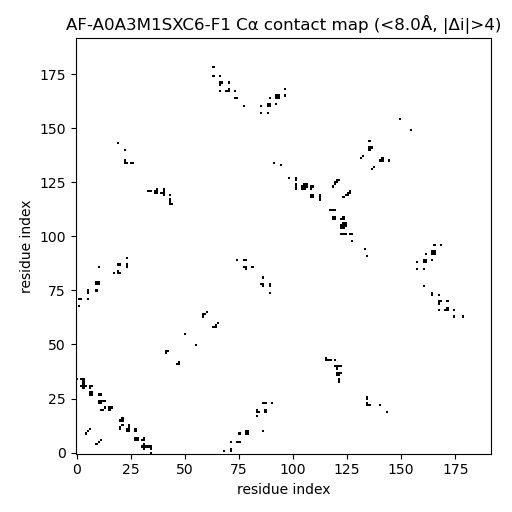.331 -3.886 -15.383 1.00 92.19 121 LEU A CA 1
ATOM 999 C C . LEU A 1 121 ? -4.134 -3.004 -14.151 1.00 92.19 121 LEU A C 1
ATOM 1001 O O . LEU A 1 121 ? -5.070 -2.335 -13.720 1.00 92.19 121 LEU A O 1
ATOM 1005 N N . PHE A 1 122 ? -2.907 -2.946 -13.632 1.00 92.81 122 PHE A N 1
ATOM 1006 C CA . PHE A 1 122 ? -2.580 -2.219 -12.409 1.00 92.81 122 PHE A CA 1
ATOM 1007 C C . PHE A 1 122 ? -2.537 -0.711 -12.634 1.00 92.81 122 PHE A C 1
ATOM 1009 O O . PHE A 1 122 ? -3.113 0.038 -11.861 1.00 92.81 122 PHE A O 1
ATOM 1016 N N . PHE A 1 123 ? -1.872 -0.256 -13.699 1.00 90.62 123 PHE A N 1
ATOM 1017 C CA . PHE A 1 123 ? -1.808 1.170 -14.056 1.00 90.62 123 PHE A CA 1
ATOM 1018 C C . PHE A 1 123 ? -2.986 1.629 -14.925 1.00 90.62 123 PHE A C 1
ATOM 1020 O O . PHE A 1 123 ? -2.996 2.760 -15.418 1.00 90.62 123 PHE A O 1
ATOM 1027 N N . GLY A 1 124 ? -3.919 0.728 -15.224 1.00 86.12 124 GLY A N 1
ATOM 1028 C CA . GLY A 1 124 ? -5.062 0.992 -16.084 1.00 86.12 124 GLY A CA 1
ATOM 1029 C C . GLY A 1 124 ? -6.337 1.294 -15.316 1.00 86.12 124 GLY A C 1
ATOM 1030 O O . GLY A 1 124 ? -6.371 1.364 -14.095 1.00 86.12 124 GLY A O 1
ATOM 1031 N N . HIS A 1 125 ? -7.426 1.421 -16.069 1.00 81.62 125 HIS A N 1
ATOM 1032 C CA . HIS A 1 125 ? -8.755 1.664 -15.507 1.00 81.62 125 HIS A CA 1
ATOM 1033 C C . HIS A 1 125 ? -9.315 0.449 -14.755 1.00 81.62 125 HIS A C 1
ATOM 1035 O O . HIS A 1 125 ? -10.316 0.592 -14.063 1.00 81.62 125 HIS A O 1
ATOM 1041 N N . VAL A 1 126 ? -8.709 -0.738 -14.910 1.00 82.88 126 VAL A N 1
ATOM 1042 C CA . VAL A 1 126 ? -9.156 -1.946 -14.206 1.00 82.88 126 VAL A CA 1
ATOM 1043 C C . VAL A 1 126 ? -9.031 -1.730 -12.705 1.00 82.88 126 VAL A C 1
ATOM 1045 O O . VAL A 1 126 ? -10.049 -1.853 -12.039 1.00 82.88 126 VAL A O 1
ATOM 1048 N N . HIS A 1 127 ? -7.861 -1.311 -12.210 1.00 82.31 127 HIS A N 1
ATOM 1049 C CA . HIS A 1 127 ? -7.635 -1.021 -10.789 1.00 82.31 127 HIS A CA 1
ATOM 1050 C C . HIS A 1 127 ? -8.702 -0.072 -10.215 1.00 82.31 127 HIS A C 1
ATOM 1052 O O . HIS A 1 127 ? -9.468 -0.480 -9.348 1.00 82.31 127 HIS A O 1
ATOM 1058 N N . LEU A 1 128 ? -8.874 1.105 -10.836 1.00 74.44 128 LEU A N 1
ATOM 1059 C CA . LEU A 1 128 ? -9.911 2.079 -10.464 1.00 74.44 128 LEU A CA 1
ATOM 1060 C C . LEU A 1 128 ? -11.322 1.482 -10.467 1.00 74.44 128 LEU A C 1
ATOM 1062 O O . LEU A 1 128 ? -12.148 1.825 -9.631 1.00 74.44 128 LEU A O 1
ATOM 1066 N N . SER A 1 129 ? -11.634 0.618 -11.439 1.00 72.69 129 SER A N 1
ATOM 1067 C CA . SER A 1 129 ? -12.977 0.051 -11.579 1.00 72.69 129 SER A CA 1
ATOM 1068 C C . SER A 1 129 ? -13.325 -0.957 -10.485 1.00 72.69 129 SER A C 1
ATOM 1070 O O . SER A 1 129 ? -14.505 -1.077 -10.156 1.00 72.69 129 SER A O 1
ATOM 1072 N N . VAL A 1 130 ? -12.330 -1.649 -9.916 1.00 70.69 130 VAL A N 1
ATOM 1073 C CA . VAL A 1 130 ? -12.547 -2.573 -8.790 1.00 70.69 130 VAL A CA 1
ATOM 1074 C C . VAL A 1 130 ? -12.582 -1.799 -7.464 1.00 70.69 130 VAL A C 1
ATOM 1076 O O . VAL A 1 130 ? -13.498 -2.011 -6.676 1.00 70.69 130 VAL A O 1
ATOM 1079 N N . GLU A 1 131 ? -11.738 -0.769 -7.322 1.00 63.56 131 GLU A N 1
ATOM 1080 C CA . GLU A 1 131 ? -11.698 0.148 -6.164 1.00 63.56 131 GLU A CA 1
ATOM 1081 C C . GLU A 1 131 ? -12.934 1.067 -6.034 1.00 63.56 131 GLU A C 1
ATOM 1083 O O . GLU A 1 131 ? -13.137 1.706 -5.000 1.00 63.56 131 GLU A O 1
ATOM 1088 N N . THR A 1 132 ? -13.819 1.138 -7.045 1.00 50.47 132 THR A N 1
ATOM 1089 C CA . THR A 1 132 ? -15.073 1.927 -6.949 1.00 50.47 132 THR A CA 1
ATOM 1090 C C . THR A 1 132 ? -16.025 1.455 -5.847 1.00 50.47 132 THR A C 1
ATOM 1092 O O . THR A 1 132 ? -16.957 2.176 -5.483 1.00 50.47 132 THR A O 1
ATOM 1095 N N . GLY A 1 133 ? -15.786 0.276 -5.274 1.00 50.12 133 GLY A N 1
ATOM 1096 C CA . GLY A 1 133 ? -16.203 -0.006 -3.914 1.00 50.12 133 GLY A CA 1
ATOM 1097 C C . GLY A 1 133 ? -15.102 0.442 -2.967 1.00 50.12 133 GLY A C 1
ATOM 1098 O O . GLY A 1 133 ? -14.264 -0.383 -2.621 1.00 50.12 133 GLY A O 1
ATOM 1099 N N . HIS A 1 134 ? -15.137 1.698 -2.498 1.00 55.25 134 HIS A N 1
ATOM 1100 C CA . HIS A 1 134 ? -14.397 2.098 -1.294 1.00 55.25 134 HIS A CA 1
ATOM 1101 C C . HIS A 1 134 ? -14.507 0.971 -0.253 1.00 55.25 134 HIS A C 1
ATOM 1103 O O . HIS A 1 134 ? -15.534 0.274 -0.226 1.00 55.25 134 HIS A O 1
ATOM 1109 N N . ALA A 1 135 ? -13.558 0.814 0.676 1.00 51.12 135 ALA A N 1
ATOM 1110 C CA . ALA A 1 135 ? -13.778 -0.118 1.790 1.00 51.12 135 ALA A CA 1
ATOM 1111 C C . ALA A 1 135 ? -15.134 0.153 2.498 1.00 51.12 135 ALA A C 1
ATOM 1113 O O . ALA A 1 135 ? -15.703 -0.744 3.109 1.00 51.12 135 ALA A O 1
ATOM 1114 N N . THR A 1 136 ? -15.712 1.345 2.299 1.00 51.47 136 THR A N 1
ATOM 1115 C CA . THR A 1 136 ? -17.015 1.854 2.745 1.00 51.47 136 THR A CA 1
ATOM 1116 C C . THR A 1 136 ? -18.206 1.702 1.771 1.00 51.47 136 THR A C 1
ATOM 1118 O O . THR A 1 136 ? -19.335 1.975 2.166 1.00 51.47 136 THR A O 1
ATOM 1121 N N . GLY A 1 137 ? -18.026 1.238 0.529 1.00 50.25 137 GLY A N 1
ATOM 1122 C CA . GLY A 1 137 ? -18.991 1.346 -0.584 1.00 50.25 137 GLY A CA 1
ATOM 1123 C C . GLY A 1 137 ? -20.268 0.490 -0.508 1.00 50.25 137 GLY A C 1
ATOM 1124 O O . GLY A 1 137 ? -20.939 0.286 -1.519 1.00 50.25 137 GLY A O 1
ATOM 1125 N N . THR A 1 138 ? -20.626 -0.043 0.663 1.00 56.59 138 THR A N 1
ATOM 1126 C CA . THR A 1 138 ? -21.938 -0.676 0.878 1.00 56.59 138 THR A CA 1
ATOM 1127 C C . THR A 1 138 ? -22.737 0.118 1.903 1.00 56.59 138 THR A C 1
ATOM 1129 O O . THR A 1 138 ? -22.188 0.599 2.887 1.00 56.59 138 THR A O 1
ATOM 1132 N N . GLN A 1 139 ? -24.045 0.242 1.683 1.00 56.09 139 GLN A N 1
ATOM 1133 C CA . GLN A 1 139 ? -24.944 1.133 2.431 1.00 56.09 139 GLN A CA 1
ATOM 1134 C C . GLN A 1 139 ? -24.942 0.903 3.959 1.00 56.09 139 GLN A C 1
ATOM 1136 O O . GLN A 1 139 ? -25.178 1.827 4.734 1.00 56.09 139 GLN A O 1
ATOM 1141 N N . ASP A 1 140 ? -24.629 -0.317 4.406 1.00 60.38 140 ASP A N 1
ATOM 1142 C CA . ASP A 1 140 ? -24.487 -0.650 5.829 1.00 60.38 140 ASP A CA 1
ATO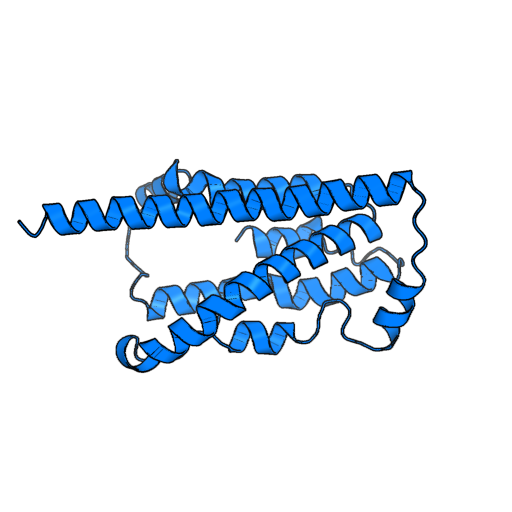M 1143 C C . ASP A 1 140 ? -23.189 -0.087 6.449 1.00 60.38 140 ASP A C 1
ATOM 1145 O O . ASP A 1 140 ? -23.151 0.214 7.641 1.00 60.38 140 ASP A O 1
ATOM 1149 N N . LEU A 1 141 ? -22.135 0.102 5.649 1.00 65.44 141 LEU A N 1
ATOM 1150 C CA . LEU A 1 141 ? -20.810 0.575 6.075 1.00 65.44 141 LEU A CA 1
ATOM 1151 C C . LEU A 1 141 ? -20.760 2.095 6.205 1.00 65.44 141 LEU A C 1
ATOM 1153 O O . LEU A 1 141 ? -20.221 2.601 7.187 1.00 65.44 141 LEU A O 1
ATOM 1157 N N . GLU A 1 142 ? -21.378 2.819 5.268 1.00 69.19 142 GLU A N 1
ATOM 1158 C CA . GLU A 1 142 ? -21.519 4.279 5.354 1.00 69.19 142 GLU A CA 1
ATOM 1159 C C . GLU A 1 142 ? -22.207 4.687 6.661 1.00 69.19 142 GLU A C 1
ATOM 1161 O O . GLU A 1 142 ? -21.766 5.616 7.336 1.00 69.19 142 GLU A O 1
ATOM 1166 N N . ASN A 1 143 ? -23.233 3.938 7.075 1.00 74.06 143 ASN A N 1
ATOM 1167 C CA . ASN A 1 143 ? -23.916 4.165 8.346 1.00 74.06 143 ASN A CA 1
ATOM 1168 C C . ASN A 1 143 ? -23.004 3.918 9.554 1.00 74.06 143 ASN A C 1
ATOM 1170 O O . ASN A 1 143 ? -23.054 4.684 10.513 1.00 74.06 143 ASN A O 1
ATOM 1174 N N . ILE A 1 144 ? -22.175 2.870 9.544 1.00 76.25 144 ILE A N 1
ATOM 1175 C CA . ILE A 1 144 ? -21.234 2.608 10.645 1.00 76.25 144 ILE A CA 1
ATOM 1176 C C . ILE A 1 144 ? -20.250 3.771 10.772 1.00 76.25 144 ILE A C 1
ATOM 1178 O O . ILE A 1 144 ? -20.056 4.280 11.872 1.00 76.25 144 ILE A O 1
ATOM 1182 N N . ILE A 1 145 ? -19.694 4.231 9.652 1.00 77.56 145 ILE A N 1
ATOM 1183 C CA . ILE A 1 145 ? -18.671 5.282 9.617 1.00 77.56 145 ILE A CA 1
ATOM 1184 C C . ILE A 1 145 ? -19.239 6.639 10.023 1.00 77.56 145 ILE A C 1
ATOM 1186 O O . ILE A 1 145 ? -18.631 7.334 10.833 1.00 77.56 145 ILE A O 1
ATOM 1190 N N . GLN A 1 146 ? -20.430 6.997 9.537 1.00 80.62 146 GLN A N 1
ATOM 1191 C CA . GLN A 1 146 ? -21.095 8.255 9.902 1.00 80.62 146 GLN A CA 1
ATOM 1192 C C . GLN A 1 146 ? -21.418 8.363 11.399 1.00 80.62 146 GLN A C 1
ATOM 1194 O O . GLN A 1 146 ? -21.574 9.470 11.909 1.00 80.62 146 GLN A O 1
ATOM 1199 N N . ASN A 1 147 ? -21.523 7.230 12.098 1.00 85.06 147 ASN A N 1
ATOM 1200 C CA . ASN A 1 147 ? -21.809 7.179 13.531 1.00 85.06 147 ASN A CA 1
ATOM 1201 C C . ASN A 1 147 ? -20.551 6.984 14.398 1.00 85.06 147 ASN A C 1
ATOM 1203 O O . ASN A 1 147 ? -20.672 6.822 15.614 1.00 85.06 147 ASN A O 1
ATOM 1207 N N . ILE A 1 148 ? -19.346 6.998 13.812 1.00 86.62 148 ILE A N 1
ATOM 1208 C CA . ILE A 1 148 ? -18.102 7.002 14.587 1.00 86.62 148 ILE A CA 1
ATOM 1209 C C . ILE A 1 148 ? -17.970 8.363 15.275 1.00 86.62 148 ILE A C 1
ATOM 1211 O O . ILE A 1 148 ? -17.922 9.410 14.631 1.00 86.62 148 ILE A O 1
ATOM 1215 N N . HIS A 1 149 ? -17.883 8.339 16.602 1.00 88.25 149 HIS A N 1
ATOM 1216 C CA . HIS A 1 149 ? -17.602 9.516 17.412 1.00 88.25 149 HIS A CA 1
ATOM 1217 C C . HIS A 1 149 ? -16.204 9.395 17.999 1.00 88.25 149 HIS A C 1
ATOM 1219 O O . HIS A 1 149 ? -15.944 8.490 18.788 1.00 88.25 149 HIS A O 1
ATOM 1225 N N . LEU A 1 150 ? -15.333 10.322 17.615 1.00 91.06 150 LEU A N 1
ATOM 1226 C CA . LEU A 1 150 ? -13.984 10.443 18.148 1.00 91.06 150 LEU A CA 1
ATOM 1227 C C . LEU A 1 150 ? -13.938 11.579 19.168 1.00 91.06 150 LEU A C 1
ATOM 1229 O O . LEU A 1 150 ? -14.563 12.630 18.990 1.00 91.06 150 LEU A O 1
ATOM 1233 N N . SER A 1 151 ? -13.189 11.366 20.241 1.00 95.25 151 SER A N 1
ATOM 1234 C CA . SER A 1 151 ? -12.728 12.434 21.121 1.00 95.25 151 SER A CA 1
ATOM 1235 C C . SER A 1 151 ? -11.747 13.359 20.393 1.00 95.25 151 SER A C 1
ATOM 1237 O O . SER A 1 151 ? -11.250 13.056 19.311 1.00 95.25 151 SER A O 1
ATOM 1239 N N . GLU A 1 152 ? -11.448 14.510 20.994 1.00 95.81 152 GLU A N 1
ATOM 1240 C CA . GLU A 1 152 ? -10.463 15.449 20.443 1.00 95.81 152 GLU A CA 1
ATOM 1241 C C . GLU A 1 152 ? -9.063 14.819 20.334 1.00 95.81 152 GLU A C 1
ATOM 1243 O O . GLU A 1 152 ? -8.371 15.033 19.342 1.00 95.81 152 GLU A O 1
ATOM 1248 N N . GLU A 1 153 ? -8.684 13.987 21.309 1.00 96.06 153 GLU A N 1
ATOM 1249 C CA . GLU A 1 153 ? -7.423 13.237 21.300 1.00 96.06 153 GLU A CA 1
ATOM 1250 C C . GLU A 1 153 ? -7.396 12.211 20.159 1.00 96.06 153 GLU A C 1
ATOM 1252 O O . GLU A 1 153 ? -6.473 12.218 19.351 1.00 96.06 153 GLU A O 1
ATOM 1257 N N . GLU A 1 154 ? -8.451 11.404 20.013 1.00 95.06 154 GLU A N 1
ATOM 1258 C CA . GLU A 1 154 ? -8.563 10.426 18.920 1.00 95.06 154 GLU A CA 1
ATOM 1259 C C . GLU A 1 154 ? -8.597 11.095 17.536 1.00 95.06 154 GLU A C 1
ATOM 1261 O O . GLU A 1 154 ? -8.037 10.565 16.577 1.00 95.06 154 GLU A O 1
ATOM 1266 N N . CYS A 1 155 ? -9.218 12.272 17.416 1.00 95.25 155 CYS A N 1
ATOM 1267 C CA . CYS A 1 155 ? -9.174 13.076 16.194 1.00 95.25 155 CYS A CA 1
ATOM 1268 C C . CYS A 1 155 ? -7.750 13.534 15.866 1.00 95.25 155 CYS A C 1
ATOM 1270 O O . CYS A 1 155 ? -7.337 13.463 14.710 1.00 95.25 155 CYS A O 1
ATOM 1272 N N . GLN A 1 156 ? -6.996 14.003 16.861 1.00 96.94 156 GLN A N 1
ATOM 1273 C CA . GLN A 1 156 ? -5.616 14.433 16.655 1.00 96.94 156 GLN A CA 1
ATOM 1274 C C . GLN A 1 156 ? -4.730 13.257 16.223 1.00 96.94 156 GLN A C 1
ATOM 1276 O O . GLN A 1 156 ? -3.985 13.378 15.251 1.00 96.94 156 GLN A O 1
ATOM 1281 N N . GLU A 1 157 ? -4.871 12.100 16.872 1.00 96.31 157 GLU A N 1
ATOM 1282 C CA . GLU A 1 157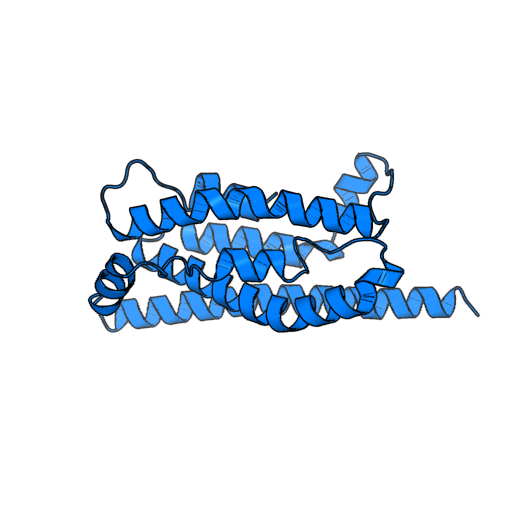 ? -4.188 10.870 16.458 1.00 96.31 157 GLU A CA 1
ATOM 1283 C C . GLU A 1 157 ? -4.563 10.464 15.026 1.00 96.31 157 GLU A C 1
ATOM 1285 O O . GLU A 1 157 ? -3.697 10.079 14.240 1.00 96.31 157 GLU A O 1
ATOM 1290 N N . ALA A 1 158 ? -5.842 10.580 14.653 1.00 96.06 158 ALA A N 1
ATOM 1291 C CA . ALA A 1 158 ? -6.307 10.288 13.30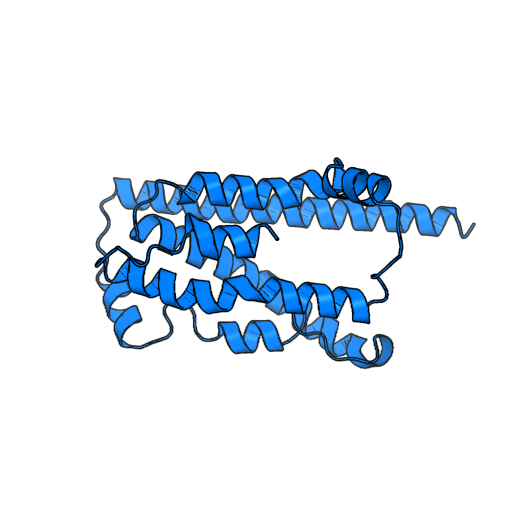1 1.00 96.06 158 ALA A CA 1
ATOM 1292 C C . ALA A 1 158 ? -5.629 11.183 12.252 1.00 96.06 158 ALA A C 1
ATOM 1294 O O . ALA A 1 158 ? -5.174 10.676 11.225 1.00 96.06 158 ALA A O 1
ATOM 1295 N N . PHE A 1 159 ? -5.511 12.489 12.513 1.00 97.56 159 PHE A N 1
ATOM 1296 C CA . PHE A 1 159 ? -4.793 13.401 11.619 1.00 97.56 159 PHE A CA 1
ATOM 1297 C C . PHE A 1 159 ? -3.326 13.006 11.461 1.00 97.56 159 PHE A C 1
ATOM 1299 O O . PHE A 1 159 ? -2.827 12.960 10.338 1.00 97.56 159 PHE A O 1
ATOM 1306 N N . GLU A 1 160 ? -2.651 12.651 12.554 1.00 98.06 160 GLU A N 1
ATOM 1307 C CA . GLU A 1 160 ? -1.249 12.227 12.506 1.00 98.06 160 GLU A CA 1
ATOM 1308 C C . GLU A 1 160 ? -1.052 10.953 11.672 1.00 98.06 160 GLU A C 1
ATOM 1310 O O . GLU A 1 160 ? -0.078 10.851 10.919 1.00 98.06 160 GLU A O 1
ATOM 1315 N N . LEU A 1 161 ? -1.983 9.994 11.752 1.00 98.44 161 LEU A N 1
ATOM 1316 C CA . LEU A 1 161 ? -1.971 8.796 10.904 1.00 98.44 161 LEU A CA 1
ATOM 1317 C C . LEU A 1 161 ? -2.078 9.165 9.420 1.00 98.44 161 LEU A C 1
ATOM 1319 O O . LEU A 1 161 ? -1.251 8.722 8.621 1.00 98.44 161 LEU A O 1
ATOM 1323 N N . VAL A 1 162 ? -3.059 9.996 9.062 1.00 98.25 162 VAL A N 1
ATOM 1324 C CA . VAL A 1 162 ? -3.304 10.424 7.675 1.00 98.25 162 VAL A CA 1
ATOM 1325 C C . VAL A 1 162 ? -2.107 11.194 7.116 1.00 98.25 162 VAL A C 1
ATOM 1327 O O . VAL A 1 162 ? -1.608 10.865 6.038 1.00 98.25 162 VAL A O 1
ATOM 1330 N N . GLU A 1 163 ? -1.597 12.179 7.858 1.00 98.50 163 GLU A N 1
ATOM 1331 C CA . GLU A 1 163 ? -0.434 12.969 7.444 1.00 98.50 163 GLU A CA 1
ATOM 1332 C C . GLU A 1 163 ? 0.804 12.091 7.239 1.00 98.50 163 GLU A C 1
ATOM 1334 O O . GLU A 1 163 ? 1.546 12.275 6.271 1.00 98.50 163 GLU A O 1
ATOM 1339 N N . THR A 1 164 ? 1.012 11.102 8.114 1.00 98.50 164 THR A N 1
ATOM 1340 C CA . THR A 1 164 ? 2.134 10.163 8.000 1.00 98.50 164 THR A CA 1
ATOM 1341 C C . THR A 1 164 ? 2.019 9.302 6.743 1.00 98.50 164 THR A C 1
ATOM 1343 O O . THR A 1 164 ? 3.015 9.135 6.031 1.00 98.50 164 THR A O 1
ATOM 1346 N N . VAL A 1 165 ? 0.822 8.784 6.438 1.00 98.56 165 VAL A N 1
ATOM 1347 C CA . VAL A 1 165 ? 0.574 8.003 5.215 1.00 98.56 165 VAL A CA 1
ATOM 1348 C C . VAL A 1 165 ? 0.856 8.858 3.979 1.00 98.56 165 VAL A C 1
ATOM 1350 O O . VAL A 1 165 ? 1.714 8.498 3.171 1.00 98.56 165 VAL A O 1
ATOM 1353 N N . PHE A 1 166 ? 0.237 10.033 3.854 1.00 98.38 166 PHE A N 1
ATOM 1354 C CA . PHE A 1 166 ? 0.474 10.891 2.690 1.00 98.38 166 PHE A CA 1
ATOM 1355 C C . PHE A 1 166 ? 1.932 11.307 2.553 1.00 98.38 166 PHE A C 1
ATOM 1357 O O . PHE A 1 166 ? 2.476 11.317 1.444 1.00 98.38 166 PHE A O 1
ATOM 1364 N N . LYS A 1 167 ? 2.605 11.597 3.668 1.00 98.38 167 LYS A N 1
ATOM 1365 C CA . LYS A 1 167 ? 4.022 11.931 3.641 1.00 98.38 167 LYS A CA 1
ATOM 1366 C C . LYS A 1 167 ? 4.883 10.779 3.117 1.00 98.38 167 LYS A C 1
ATOM 1368 O O . LYS A 1 167 ? 5.717 11.018 2.244 1.00 98.38 167 LYS A O 1
ATOM 1373 N N . VAL A 1 168 ? 4.710 9.551 3.613 1.00 98.44 168 VAL A N 1
ATOM 1374 C CA . VAL A 1 168 ? 5.579 8.435 3.199 1.00 98.44 168 VAL A CA 1
ATOM 1375 C C . VAL A 1 168 ? 5.380 8.070 1.725 1.00 98.44 168 VAL A C 1
ATOM 1377 O O . VAL A 1 168 ? 6.350 7.757 1.032 1.00 98.44 168 VAL A O 1
ATOM 1380 N N . PHE A 1 169 ? 4.151 8.176 1.213 1.00 98.19 169 PHE A N 1
ATOM 1381 C CA . PHE A 1 169 ? 3.879 7.987 -0.212 1.00 98.19 169 PHE A CA 1
ATOM 1382 C C . PHE A 1 169 ? 4.412 9.135 -1.073 1.00 98.19 169 PHE A C 1
ATOM 1384 O O . PHE A 1 169 ? 4.970 8.875 -2.139 1.00 98.19 169 PHE A O 1
ATOM 1391 N N . SER A 1 170 ? 4.320 10.382 -0.603 1.00 97.75 170 SER A N 1
ATOM 1392 C CA . SER A 1 170 ? 4.907 11.537 -1.298 1.00 97.75 170 SER A CA 1
ATOM 1393 C C . SER A 1 170 ? 6.423 11.379 -1.435 1.00 97.75 170 SER A C 1
ATOM 1395 O O . SER A 1 170 ? 6.960 11.480 -2.536 1.00 97.75 170 SER A O 1
ATOM 1397 N N . ASP A 1 171 ? 7.106 11.009 -0.345 1.00 97.31 171 ASP A N 1
ATOM 1398 C CA . ASP A 1 171 ? 8.550 10.741 -0.346 1.00 97.31 171 ASP A CA 1
ATOM 1399 C C . ASP A 1 171 ? 8.915 9.594 -1.322 1.00 97.31 171 ASP A C 1
ATOM 1401 O O . ASP A 1 171 ? 9.960 9.628 -1.984 1.00 97.31 171 ASP A O 1
ATOM 1405 N N . PHE A 1 172 ? 8.056 8.573 -1.446 1.00 97.44 172 PHE A N 1
ATOM 1406 C CA . PHE A 1 172 ? 8.216 7.497 -2.428 1.00 97.44 172 PHE A CA 1
ATOM 1407 C C . PHE A 1 172 ? 8.062 7.984 -3.876 1.00 97.44 172 PHE A C 1
ATOM 1409 O O . PHE A 1 172 ? 8.933 7.697 -4.703 1.00 97.44 172 PHE A O 1
ATOM 1416 N N . LEU A 1 173 ? 7.010 8.740 -4.190 1.00 95.62 173 LEU A N 1
ATOM 1417 C CA . LEU A 1 173 ? 6.778 9.272 -5.536 1.00 95.62 173 LEU A CA 1
ATOM 1418 C C . LEU A 1 173 ? 7.880 10.259 -5.958 1.00 95.62 173 LEU A C 1
ATOM 1420 O O . LEU A 1 173 ? 8.380 10.178 -7.084 1.00 95.62 173 LEU A O 1
ATOM 1424 N N . ASP A 1 174 ? 8.354 11.106 -5.043 1.00 95.69 174 ASP A N 1
ATOM 1425 C CA . ASP A 1 174 ? 9.494 12.003 -5.269 1.00 95.69 174 ASP A CA 1
ATOM 1426 C C . ASP A 1 174 ? 10.789 11.229 -5.550 1.00 95.69 174 ASP A C 1
ATOM 1428 O O . ASP A 1 174 ? 11.595 11.607 -6.415 1.00 95.69 174 ASP A O 1
ATOM 1432 N N . SER A 1 175 ? 10.995 10.107 -4.852 1.00 94.75 175 SER A N 1
ATOM 1433 C CA . SER A 1 175 ? 12.119 9.204 -5.100 1.00 94.75 175 SER A CA 1
ATOM 1434 C C . SER A 1 175 ? 12.047 8.586 -6.501 1.00 94.75 175 SER A C 1
ATOM 1436 O O . SER A 1 175 ? 13.046 8.597 -7.230 1.00 94.75 175 SER A O 1
ATOM 1438 N N . MET A 1 176 ? 10.861 8.132 -6.921 1.00 92.19 176 MET A N 1
ATOM 1439 C CA . MET A 1 176 ? 10.616 7.592 -8.263 1.00 92.19 176 MET A CA 1
ATOM 1440 C C . MET A 1 176 ? 10.868 8.640 -9.354 1.00 92.19 176 MET A C 1
ATOM 1442 O O . MET A 1 176 ? 11.561 8.358 -10.339 1.00 92.19 176 MET A O 1
ATOM 1446 N N . LEU A 1 177 ? 10.384 9.871 -9.164 1.00 93.00 177 LEU A N 1
ATOM 1447 C CA . LEU A 1 177 ? 10.628 10.981 -10.085 1.00 93.00 177 LEU A CA 1
ATOM 1448 C C . LEU A 1 177 ? 12.124 11.300 -10.188 1.00 93.00 177 LEU A C 1
ATOM 1450 O O . LEU A 1 177 ? 12.671 11.398 -11.292 1.00 93.00 177 LEU A O 1
ATOM 1454 N N . SER A 1 178 ? 12.804 11.398 -9.045 1.00 92.38 178 SER A N 1
ATOM 1455 C CA . SER A 1 178 ? 14.245 11.648 -8.975 1.00 92.38 178 SER A CA 1
ATOM 1456 C C . SER A 1 178 ? 15.043 10.564 -9.705 1.00 92.38 178 SER A C 1
ATOM 1458 O O . SER A 1 178 ? 15.987 10.865 -10.442 1.00 92.38 178 SER A O 1
ATOM 1460 N N . TYR A 1 179 ? 14.667 9.294 -9.531 1.00 90.25 179 TYR A N 1
ATOM 1461 C CA . TYR A 1 179 ? 15.281 8.169 -10.233 1.00 90.25 179 TYR A CA 1
ATOM 1462 C C . TYR A 1 179 ? 15.059 8.252 -11.751 1.00 90.25 179 TYR A C 1
ATOM 1464 O O . TYR A 1 179 ? 16.009 8.105 -12.529 1.00 90.25 179 TYR A O 1
ATOM 1472 N N . ALA A 1 180 ? 13.832 8.549 -12.186 1.00 89.81 180 ALA A N 1
ATOM 1473 C CA . ALA A 1 180 ? 13.491 8.685 -13.600 1.00 89.81 180 ALA A CA 1
ATOM 1474 C C . ALA A 1 180 ? 14.259 9.837 -14.274 1.00 89.81 180 ALA A C 1
ATOM 1476 O O . ALA A 1 180 ? 14.787 9.671 -15.376 1.00 89.81 180 ALA A O 1
ATOM 1477 N N . GLN A 1 181 ? 14.386 10.988 -13.607 1.00 90.62 181 GLN A N 1
ATOM 1478 C CA . GLN A 1 181 ? 15.145 12.141 -14.105 1.00 90.62 181 GLN A CA 1
ATOM 1479 C C . GLN A 1 181 ? 16.643 11.830 -14.244 1.00 90.62 181 GLN A C 1
ATOM 1481 O O . GLN A 1 181 ? 17.240 12.114 -15.284 1.00 90.62 181 GLN A O 1
ATOM 1486 N N . LYS A 1 182 ? 17.249 11.179 -13.241 1.00 88.00 182 LYS A N 1
ATOM 1487 C CA . LYS A 1 182 ? 18.653 10.734 -13.311 1.00 88.00 182 LYS A CA 1
ATOM 1488 C C . LYS A 1 182 ? 18.874 9.740 -14.451 1.00 88.00 182 LYS A C 1
ATOM 1490 O O . LYS A 1 182 ? 19.835 9.871 -15.204 1.00 88.00 182 LYS A O 1
ATOM 1495 N N . SER A 1 183 ? 17.959 8.789 -14.621 1.00 80.62 183 SER A N 1
ATOM 1496 C CA . SER A 1 183 ? 18.045 7.763 -15.666 1.00 80.62 183 SER A CA 1
ATOM 1497 C C . SER A 1 183 ? 17.883 8.337 -17.079 1.00 80.62 183 SER A C 1
ATOM 1499 O O . SER A 1 183 ? 18.569 7.897 -18.004 1.00 80.62 183 SER A O 1
ATOM 1501 N N . LYS A 1 184 ? 17.038 9.366 -17.256 1.00 68.06 184 LYS A N 1
ATOM 1502 C CA . LYS A 1 184 ? 16.947 10.129 -18.515 1.00 68.06 184 LYS A CA 1
ATOM 1503 C C . LYS A 1 184 ? 18.277 10.803 -18.857 1.00 68.06 184 LYS A C 1
ATOM 1505 O O . LYS A 1 184 ? 18.727 10.694 -19.994 1.00 68.06 184 LYS A O 1
ATOM 1510 N N . ASN A 1 185 ? 18.944 11.413 -17.877 1.00 56.66 185 ASN A N 1
ATOM 1511 C CA . ASN A 1 185 ? 20.249 12.050 -18.088 1.00 56.66 185 ASN A CA 1
ATOM 1512 C C . ASN A 1 185 ? 21.340 11.039 -18.489 1.00 56.66 185 ASN A C 1
ATOM 1514 O O . ASN A 1 185 ? 22.184 11.354 -19.322 1.00 56.66 185 ASN A O 1
ATOM 1518 N N . VAL A 1 186 ? 21.293 9.804 -17.974 1.00 50.78 186 VAL A N 1
ATOM 1519 C CA . VAL A 1 186 ? 22.222 8.729 -18.376 1.00 50.78 186 VAL A CA 1
ATOM 1520 C C . VAL A 1 186 ? 21.967 8.261 -19.815 1.00 50.78 186 VAL A C 1
ATOM 1522 O O . VAL A 1 186 ? 22.923 8.070 -20.562 1.00 50.78 186 VAL A O 1
ATOM 1525 N N . ARG A 1 187 ? 20.702 8.131 -20.244 1.00 41.75 187 ARG A N 1
ATOM 1526 C CA . ARG A 1 187 ? 20.373 7.764 -21.636 1.00 41.75 187 ARG A CA 1
ATOM 1527 C C . ARG A 1 187 ? 20.744 8.855 -22.646 1.00 41.75 187 ARG A C 1
ATOM 1529 O O . ARG A 1 187 ? 21.172 8.518 -23.742 1.00 41.75 187 ARG A O 1
ATOM 1536 N N . VAL A 1 188 ? 20.634 10.138 -22.282 1.00 38.34 188 VAL A N 1
ATOM 1537 C CA . VAL A 1 188 ? 21.082 11.255 -23.139 1.00 38.34 188 VAL A CA 1
ATOM 1538 C C . VAL A 1 188 ? 22.605 11.249 -23.299 1.00 38.34 188 VAL A C 1
ATOM 1540 O O . VAL A 1 188 ? 23.091 11.442 -24.403 1.00 38.34 188 VAL A O 1
ATOM 1543 N N . LEU A 1 189 ? 23.366 10.949 -22.242 1.00 29.48 189 LEU A N 1
ATOM 1544 C CA . LEU A 1 189 ? 24.834 10.879 -22.305 1.00 29.48 189 LEU A CA 1
ATOM 1545 C C . LEU A 1 189 ? 25.377 9.636 -23.032 1.00 29.48 189 LEU A C 1
ATOM 1547 O O . LEU A 1 189 ? 26.519 9.652 -23.470 1.00 29.48 189 LEU A O 1
ATOM 1551 N N . GLN A 1 190 ? 24.588 8.567 -23.167 1.00 32.34 190 GLN A N 1
ATOM 1552 C CA . GLN A 1 190 ? 24.942 7.388 -23.976 1.00 32.34 190 GLN A CA 1
ATOM 1553 C C . GLN A 1 190 ? 24.555 7.529 -25.459 1.00 32.34 190 GLN A C 1
ATOM 1555 O O . GLN A 1 190 ? 24.919 6.675 -26.265 1.00 32.34 190 GLN A O 1
ATOM 1560 N N . ALA A 1 191 ? 23.814 8.583 -25.812 1.00 35.34 191 ALA A N 1
ATOM 1561 C CA . ALA A 1 191 ? 23.374 8.888 -27.173 1.00 35.34 191 ALA A CA 1
ATOM 1562 C C . ALA A 1 191 ? 24.146 10.062 -27.817 1.00 35.34 191 ALA A C 1
ATOM 1564 O O . ALA A 1 191 ? 23.753 10.517 -28.892 1.00 35.34 191 ALA A O 1
ATOM 1565 N N . VAL A 1 192 ? 25.216 10.546 -27.168 1.00 34.56 192 VAL A N 1
ATOM 1566 C CA . VAL A 1 192 ? 26.124 11.606 -27.650 1.00 34.56 192 VAL A CA 1
ATOM 1567 C C . VAL A 1 192 ? 27.508 11.029 -27.910 1.00 34.56 192 VAL A C 1
ATOM 1569 O O . VAL A 1 192 ? 28.007 10.293 -27.030 1.00 34.56 192 VAL A O 1
#

Radius of gyration: 18.78 Å; Cα contacts (8 Å, |Δi|>4): 161; chains: 1; bounding box: 51×29×50 Å

Solvent-accessible surface area (backbone atoms only — not comparable to full-atom values): 10593 Å² total; per-residue (Å²): 106,66,67,29,48,41,23,60,72,50,64,35,48,92,85,56,84,50,70,60,35,51,38,45,34,60,44,27,69,59,56,40,50,52,66,5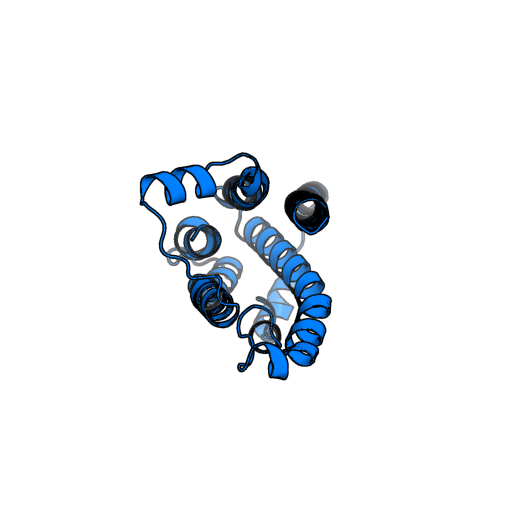7,34,44,53,50,36,37,47,57,71,68,65,73,70,92,70,55,72,70,55,51,52,51,53,70,70,30,78,90,36,39,42,64,52,47,38,46,53,48,54,49,66,65,36,69,81,42,53,55,68,56,37,49,50,49,50,53,41,49,51,54,51,48,49,62,52,44,69,58,36,18,60,53,40,61,72,45,22,79,81,55,71,49,82,44,42,47,54,15,61,52,41,57,63,64,53,68,51,45,82,48,64,46,81,74,43,48,54,56,58,75,65,64,82,70,52,75,67,55,47,51,54,50,50,53,49,40,53,50,50,54,49,40,51,49,55,26,54,52,49,52,50,52,50,52,55,54,51,51,54,52,55,54,61,73,74,106